Protein AF-A0A0L7L366-F1 (afdb_monomer_lite)

Foldseek 3Di:
DDDDDDDDDDDDDDDDDDDDDDDDDDDDDDDDDDDDDDDDDDDDDDDDDDDDDDDDDDDDDDDDDDDDDDDDDDDDDPDPPPPPPPPDPPCPPFPWKKKKKKFQCCVPPVFQFRIKIKIWTKHQLPFDKADFDQDPVGSQKTFIWGPRPVCVTDTQWIDGLVLRDIDGDADDDDDDADDDDDDDPGDWDWDAHRVVSDIHTDDDRMAIDINDDRVQDWQQRVVLSVLLVVLCVVQRYPVSVVVSVVSSVVSQQWPDFRPPTPVLCVPPVPCNRQSRHSWHDDVVSSITTFKIWMWTAGPQFKIKIKMWGFDPPCDVVDTDIDIDIDIDGD

pLDDT: mean 71.53, std 29.03, range [24.12, 98.69]

Secondary structure (DSSP, 8-state):
--------------------------------------------------------PPP----------SS---------------------------EEEEE--TT-TT-SEEEEEEEEEEEETTS-EEEEEE-SS-TT-EEEEE--GGGTT--SEEEETTTTEEEE----SS-PPP------SS--EEEEETTTTEEEEE--SEEEE-SS-TTS--HHHHHHHHHHHHHHHHH-SGGGHHHHHHHHHHHHT--------HHHHHH-TTTHHHHSSSS-EEGGGTEEEEEEEEEEEETTSEEEEEEEEEPSS--TTS--EEEEEEEEE-

Sequence (330 aa):
MNLITRRRAPFDEVVVKEETTAEEQVVVEEETTAEEQVVVEEETTAEEQVVVEEETTAEEQVVVEEETTAEEQVVVKVERTSKKQEMIENEESAVVDDFEITYNGSQDEGSDYSLIVASNRDEYYKRPSKNMWYWEEDHNVIGGRDLQAECDGGTWLAMSPSRRKLGVLLNLPRTLKPNAKSKHPEPSIYTYSNTSNELTPHKEIYLGFGNSLPDIPLKKVEAGKEQMHEICRRLNNIEDKAALVENLIQLLKDDERHLPDPELAKRRPAVQNQLSSIFVSIPEGGYGTRTHTIILITKTGQVDVIEISLQPPMDVKNPHWKKTEFQFDL

Radius of gyration: 32.99 Å; chains: 1; bounding box: 120×78×64 Å

Organism: Operophtera brumata (NCBI:txid104452)

InterPro domains:
  IPR008551 Transport and Golgi organisation protein 2 [PF05742] (109-181)
  IPR008551 Transport and Golgi organisation protein 2 [PF05742] (187-311)
  IPR008551 Transport and Golgi organisation protein 2 [PTHR17985] (188-329)

Structure (mmCIF, N/CA/C/O backbone):
data_AF-A0A0L7L366-F1
#
_entry.id   AF-A0A0L7L366-F1
#
loop_
_atom_site.group_PDB
_atom_site.id
_atom_site.type_symbol
_atom_site.label_atom_id
_atom_site.label_alt_id
_atom_site.label_comp_id
_atom_site.label_asym_id
_atom_site.label_entity_id
_atom_site.label_seq_id
_atom_site.pdbx_PDB_ins_code
_atom_site.Cartn_x
_atom_site.Cartn_y
_atom_site.Cartn_z
_atom_site.occupancy
_atom_site.B_iso_or_equiv
_atom_site.auth_seq_id
_atom_site.auth_comp_id
_atom_site.auth_asym_id
_atom_site.auth_atom_id
_atom_site.pdbx_PDB_model_num
ATOM 1 N N . MET A 1 1 ? -64.715 -28.497 -16.283 1.00 35.50 1 MET A N 1
ATOM 2 C CA . MET A 1 1 ? -64.789 -29.242 -17.559 1.00 35.50 1 MET A CA 1
ATOM 3 C C . MET A 1 1 ? -63.442 -29.088 -18.259 1.00 35.50 1 MET A C 1
ATOM 5 O O . MET A 1 1 ? -63.047 -27.948 -18.443 1.00 35.50 1 MET A O 1
ATOM 9 N N . ASN A 1 2 ? -62.771 -30.217 -18.554 1.00 35.38 2 ASN A N 1
ATOM 10 C CA . ASN A 1 2 ? -61.485 -30.423 -19.274 1.00 35.38 2 ASN A CA 1
ATOM 11 C C . ASN A 1 2 ? -60.238 -29.784 -18.605 1.00 35.38 2 ASN A C 1
ATOM 13 O O . ASN A 1 2 ? -60.100 -28.573 -18.646 1.00 35.38 2 ASN A O 1
ATOM 17 N N . LEU A 1 3 ? -59.322 -30.441 -17.869 1.00 30.16 3 LEU A N 1
ATOM 18 C CA . LEU A 1 3 ? -58.695 -31.783 -17.874 1.00 30.16 3 LEU A CA 1
ATOM 19 C C . LEU A 1 3 ? -57.780 -32.065 -19.090 1.00 30.16 3 LEU A C 1
ATOM 21 O O . LEU A 1 3 ? -58.242 -31.913 -20.214 1.00 30.16 3 LEU A O 1
ATOM 25 N N . ILE A 1 4 ? -56.567 -32.592 -18.790 1.00 33.06 4 ILE A N 1
ATOM 26 C CA . ILE A 1 4 ? -55.606 -33.372 -19.631 1.00 33.06 4 ILE A CA 1
ATOM 27 C C . ILE A 1 4 ? -54.416 -32.565 -20.208 1.00 33.06 4 ILE A C 1
ATOM 29 O O . ILE A 1 4 ? -54.630 -31.534 -20.822 1.00 33.06 4 ILE A O 1
ATOM 33 N N . THR A 1 5 ? -53.128 -32.951 -20.144 1.00 32.91 5 THR A N 1
ATOM 34 C CA . THR A 1 5 ? -52.294 -33.895 -19.349 1.00 32.91 5 THR A CA 1
ATOM 35 C C . THR A 1 5 ? -50.824 -33.649 -19.744 1.00 32.91 5 THR A C 1
ATOM 37 O O . THR A 1 5 ? -50.538 -33.415 -20.915 1.00 32.91 5 THR A O 1
ATOM 40 N N . ARG A 1 6 ? -49.884 -33.839 -18.806 1.00 36.78 6 ARG A N 1
ATOM 41 C CA . ARG A 1 6 ? -48.468 -34.157 -19.087 1.00 36.78 6 ARG A CA 1
ATOM 42 C C . ARG A 1 6 ? -48.341 -35.541 -19.744 1.00 36.78 6 ARG A C 1
ATOM 44 O O . ARG A 1 6 ? -48.960 -36.476 -19.240 1.00 36.78 6 ARG A O 1
ATOM 51 N N . ARG A 1 7 ? -47.445 -35.715 -20.728 1.00 33.25 7 ARG A N 1
ATOM 52 C CA . ARG A 1 7 ? -46.801 -37.013 -21.026 1.00 33.25 7 ARG A CA 1
ATOM 53 C C . ARG A 1 7 ? -45.341 -36.853 -21.478 1.00 33.25 7 ARG A C 1
ATOM 55 O O . ARG A 1 7 ? -45.038 -36.069 -22.367 1.00 33.25 7 ARG A O 1
ATOM 62 N N . ARG A 1 8 ? -44.488 -37.628 -20.801 1.00 33.62 8 ARG A N 1
ATOM 63 C CA . ARG A 1 8 ? -43.098 -38.018 -21.100 1.00 33.62 8 ARG A CA 1
ATOM 64 C C . ARG A 1 8 ? -43.059 -39.017 -22.269 1.00 33.62 8 ARG A C 1
ATOM 66 O O . ARG A 1 8 ? -44.027 -39.753 -22.451 1.00 33.62 8 ARG A O 1
ATOM 73 N N . ALA A 1 9 ? -41.912 -39.115 -22.939 1.00 34.19 9 ALA A N 1
ATOM 74 C CA . ALA A 1 9 ? -41.479 -40.232 -23.794 1.00 34.19 9 ALA A CA 1
ATOM 75 C C . ALA A 1 9 ? -39.922 -40.348 -23.700 1.00 34.19 9 ALA A C 1
ATOM 77 O O . ALA A 1 9 ? -39.327 -39.431 -23.129 1.00 34.19 9 ALA A O 1
ATOM 78 N N . PRO A 1 10 ? -39.267 -41.458 -24.102 1.00 36.94 10 PRO A N 1
ATOM 79 C CA . PRO A 1 10 ? -38.557 -42.341 -23.169 1.00 36.94 10 PRO A CA 1
ATOM 80 C C . PRO A 1 10 ? -37.034 -42.475 -23.401 1.00 36.94 10 PRO A C 1
ATOM 82 O O . PRO A 1 10 ? -36.483 -41.961 -24.368 1.00 36.94 10 PRO A O 1
ATOM 85 N N . PHE A 1 11 ? -36.394 -43.172 -22.454 1.00 27.94 11 PHE A N 1
ATOM 86 C CA . PHE A 1 11 ? -35.075 -43.809 -22.548 1.00 27.94 11 PHE A CA 1
ATOM 87 C C . PHE A 1 11 ? -35.093 -44.962 -23.564 1.00 27.94 11 PHE A C 1
ATOM 89 O O . PHE A 1 11 ? -36.090 -45.676 -23.609 1.00 27.94 11 PHE A O 1
ATOM 96 N N . ASP A 1 12 ? -33.966 -45.193 -24.244 1.00 29.61 12 ASP A N 1
ATOM 97 C CA . ASP A 1 12 ? -33.585 -46.503 -24.785 1.00 29.61 12 ASP A CA 1
ATOM 98 C C . ASP A 1 12 ? -32.129 -46.818 -24.407 1.00 29.61 12 ASP A C 1
ATOM 100 O O . ASP A 1 12 ? -31.268 -45.938 -24.334 1.00 29.61 12 ASP A O 1
ATOM 104 N N . GLU A 1 13 ? -31.908 -48.096 -24.115 1.00 27.56 13 GLU A N 1
ATOM 105 C CA . GLU A 1 13 ? -30.759 -48.716 -23.462 1.00 27.56 13 GLU A CA 1
ATOM 106 C C . GLU A 1 13 ? -30.068 -49.697 -24.441 1.00 27.56 13 GLU A C 1
ATOM 108 O O . GLU A 1 13 ? -30.739 -50.433 -25.156 1.00 27.56 13 GLU A O 1
ATOM 113 N N . VAL A 1 14 ? -28.727 -49.653 -24.467 1.00 27.80 14 VAL A N 1
ATOM 114 C CA . VAL A 1 14 ? -27.704 -50.712 -24.690 1.00 27.80 14 VAL A CA 1
ATOM 115 C C . VAL A 1 14 ? -27.930 -51.825 -25.735 1.00 27.80 14 VAL A C 1
ATOM 117 O O . VAL A 1 14 ? -28.795 -52.671 -25.555 1.00 27.80 14 VAL A O 1
ATOM 120 N N . VAL A 1 15 ? -26.963 -51.992 -26.663 1.00 28.38 15 VAL A N 1
ATOM 121 C CA . VAL A 1 15 ? -26.396 -53.315 -27.042 1.00 28.38 15 VAL A CA 1
ATOM 122 C C . VAL A 1 15 ? -24.894 -53.200 -27.372 1.00 28.38 15 VAL A C 1
ATOM 124 O O . VAL A 1 15 ? -24.486 -52.411 -28.220 1.00 28.38 15 VAL A O 1
ATOM 127 N N . VAL A 1 16 ? -24.100 -54.038 -26.699 1.00 25.62 16 VAL A N 1
ATOM 128 C CA . VAL A 1 16 ? -22.669 -54.343 -26.889 1.00 25.62 16 VAL A CA 1
ATOM 129 C C . VAL A 1 16 ? -22.481 -55.369 -28.015 1.00 25.62 16 VAL A C 1
ATOM 131 O O . VAL A 1 16 ? -23.267 -56.314 -28.087 1.00 25.62 16 VAL A O 1
ATOM 134 N N . LYS A 1 17 ? -21.403 -55.263 -28.809 1.00 27.59 17 LYS A N 1
ATOM 135 C CA . LYS A 1 17 ? -20.714 -56.422 -29.417 1.00 27.59 17 LYS A CA 1
ATOM 136 C C . LYS A 1 17 ? -19.194 -56.202 -29.471 1.00 27.59 17 LYS A C 1
ATOM 138 O O . LYS A 1 17 ? -18.737 -55.190 -29.995 1.00 27.59 17 LYS A O 1
ATOM 143 N N . GLU A 1 18 ? -18.474 -57.164 -28.898 1.00 27.80 18 GLU A N 1
ATOM 144 C CA . GLU A 1 18 ? -17.026 -57.408 -28.967 1.00 27.80 18 GLU A CA 1
ATOM 145 C C . GLU A 1 18 ? -16.636 -58.199 -30.236 1.00 27.80 18 GLU A C 1
ATOM 147 O O . GLU A 1 18 ? -17.507 -58.841 -30.822 1.00 27.80 18 GLU A O 1
ATOM 152 N N . GLU A 1 19 ? -15.340 -58.145 -30.592 1.00 28.14 19 GLU A N 1
ATOM 153 C CA . GLU A 1 19 ? -14.415 -59.177 -31.160 1.00 28.14 19 GLU A CA 1
ATOM 154 C C . GLU A 1 19 ? -13.253 -58.420 -31.867 1.00 28.14 19 GLU A C 1
ATOM 156 O O . GLU A 1 19 ? -13.518 -57.594 -32.738 1.00 28.14 19 GLU A O 1
ATOM 161 N N . THR A 1 20 ? -12.002 -58.348 -31.361 1.00 25.66 20 THR A N 1
ATOM 162 C CA . THR A 1 20 ? -10.845 -59.302 -31.413 1.00 25.66 20 THR A CA 1
ATOM 163 C C . THR A 1 20 ? -10.538 -59.811 -32.841 1.00 25.66 20 THR A C 1
ATOM 165 O O . THR A 1 20 ? -11.456 -60.163 -33.563 1.00 25.66 20 THR A O 1
ATOM 168 N N . THR A 1 21 ? -9.313 -59.781 -33.399 1.00 24.97 21 THR A N 1
ATOM 169 C CA . THR A 1 21 ? -8.020 -60.375 -32.971 1.00 24.97 21 THR A CA 1
ATOM 170 C C . THR A 1 21 ? -6.810 -59.869 -33.806 1.00 24.97 21 THR A C 1
ATOM 172 O O . THR A 1 21 ? -6.995 -59.658 -34.999 1.00 24.97 21 THR A O 1
ATOM 175 N N . ALA A 1 22 ? -5.622 -59.782 -33.158 1.00 27.16 22 ALA A N 1
ATOM 176 C CA . ALA A 1 22 ? -4.241 -60.229 -33.531 1.00 27.16 22 ALA A CA 1
ATOM 177 C C . ALA A 1 22 ? -3.657 -59.954 -34.946 1.00 27.16 22 ALA A C 1
ATOM 179 O O . ALA A 1 22 ? -4.390 -59.932 -35.920 1.00 27.16 22 ALA A O 1
ATOM 180 N N . GLU A 1 23 ? -2.354 -59.841 -35.229 1.00 27.80 23 GLU A N 1
ATOM 181 C CA . GLU A 1 23 ? -1.035 -59.876 -34.560 1.00 27.80 23 GLU A CA 1
ATOM 182 C C . GLU A 1 23 ? -0.022 -59.528 -35.684 1.00 27.80 23 GLU A C 1
ATOM 184 O O . GLU A 1 23 ? -0.262 -59.936 -36.815 1.00 27.80 23 GLU A O 1
ATOM 189 N N . GLU A 1 24 ? 1.099 -58.849 -35.406 1.00 28.77 24 GLU A N 1
ATOM 190 C CA . GLU A 1 24 ? 2.429 -59.328 -35.846 1.00 28.77 24 GLU A CA 1
ATOM 191 C C . GLU A 1 24 ? 3.564 -58.530 -35.181 1.00 28.77 24 GLU A C 1
ATOM 193 O O . GLU A 1 24 ? 3.615 -57.300 -35.222 1.00 28.77 24 GLU A O 1
ATOM 198 N N . GLN A 1 25 ? 4.463 -59.276 -34.540 1.00 25.36 25 GLN A N 1
ATOM 199 C CA . GLN A 1 25 ? 5.760 -58.858 -34.016 1.00 25.36 25 GLN A CA 1
ATOM 200 C C . GLN A 1 25 ? 6.825 -59.035 -35.105 1.00 25.36 25 GLN A C 1
ATOM 202 O O . GLN A 1 25 ? 6.757 -59.999 -35.862 1.00 25.36 25 GLN A O 1
ATOM 207 N N . VAL A 1 26 ? 7.881 -58.216 -35.095 1.00 26.27 26 VAL A N 1
ATOM 208 C CA . VAL A 1 26 ? 9.183 -58.625 -35.644 1.00 26.27 26 VAL A CA 1
ATOM 209 C C . VAL A 1 26 ? 10.273 -58.293 -34.631 1.00 26.27 26 VAL A C 1
ATOM 211 O O . VAL A 1 26 ? 10.516 -57.135 -34.300 1.00 26.27 26 VAL A O 1
ATOM 214 N N . VAL A 1 27 ? 10.889 -59.365 -34.141 1.00 25.53 27 VAL A N 1
ATOM 215 C CA . VAL A 1 27 ? 12.152 -59.429 -33.406 1.00 25.53 27 VAL A CA 1
ATOM 216 C C . VAL A 1 27 ? 13.238 -59.742 -34.431 1.00 25.53 27 VAL A C 1
ATOM 218 O O . VAL A 1 27 ? 13.046 -60.654 -35.234 1.00 25.53 27 VAL A O 1
ATOM 221 N N . VAL A 1 28 ? 14.376 -59.049 -34.377 1.00 26.91 28 VAL A N 1
ATOM 222 C CA . VAL A 1 28 ? 15.650 -59.587 -34.874 1.00 26.91 28 VAL A CA 1
ATOM 223 C C . VAL A 1 28 ? 16.746 -59.183 -33.889 1.00 26.91 28 VAL A C 1
ATOM 225 O O . VAL A 1 28 ? 17.107 -58.013 -33.791 1.00 26.91 28 VAL A O 1
ATOM 228 N N . GLU A 1 29 ? 17.235 -60.172 -33.148 1.00 29.94 29 GLU A N 1
ATOM 229 C CA . GLU A 1 29 ? 18.597 -60.227 -32.618 1.00 29.94 29 GLU A CA 1
ATOM 230 C C . GLU A 1 29 ? 19.468 -60.902 -33.686 1.00 29.94 29 GLU A C 1
ATOM 232 O O . GLU A 1 29 ? 18.997 -61.874 -34.266 1.00 29.94 29 GLU A O 1
ATOM 237 N N . GLU A 1 30 ? 20.705 -60.447 -33.913 1.00 30.09 30 GLU A N 1
ATOM 238 C CA . GLU A 1 30 ? 21.854 -61.331 -34.186 1.00 30.09 30 GLU A CA 1
ATOM 239 C C . GLU A 1 30 ? 23.173 -60.645 -33.778 1.00 30.09 30 GLU A C 1
ATOM 241 O O . GLU A 1 30 ? 23.371 -59.443 -33.962 1.00 30.09 30 GLU A O 1
ATOM 246 N N . GLU A 1 31 ? 24.042 -61.455 -33.171 1.00 28.12 31 GLU A N 1
ATOM 247 C CA . GLU A 1 31 ? 25.366 -61.158 -32.623 1.00 28.12 31 GLU A CA 1
ATOM 248 C C . GLU A 1 31 ? 26.517 -61.325 -33.648 1.00 28.12 31 GLU A C 1
ATOM 250 O O . GLU A 1 31 ? 26.364 -61.965 -34.687 1.00 28.12 31 GLU A O 1
ATOM 255 N N . THR A 1 32 ? 27.727 -60.929 -33.208 1.00 24.78 32 THR A N 1
ATOM 256 C CA . THR A 1 32 ? 29.083 -61.358 -33.650 1.00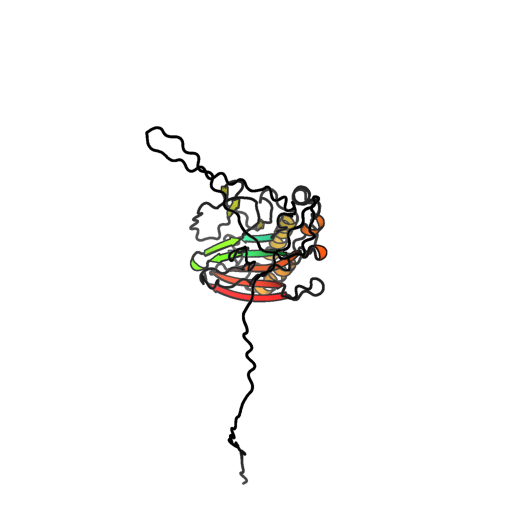 24.78 32 THR A CA 1
ATOM 257 C C . THR A 1 32 ? 29.613 -60.694 -34.940 1.00 24.78 32 THR A C 1
ATOM 259 O O . THR A 1 32 ? 28.839 -60.334 -35.810 1.00 24.78 32 THR A O 1
ATOM 262 N N . THR A 1 33 ? 30.899 -60.381 -35.156 1.00 25.73 33 THR A N 1
ATOM 263 C CA . THR A 1 33 ? 32.204 -60.920 -34.716 1.00 25.73 33 THR A CA 1
ATOM 264 C C . THR A 1 33 ? 33.299 -59.835 -34.763 1.00 25.73 33 THR A C 1
ATOM 266 O O . THR A 1 33 ? 33.187 -58.852 -35.492 1.00 25.73 33 THR A O 1
ATOM 269 N N . ALA A 1 34 ? 34.380 -60.065 -34.015 1.00 27.31 34 ALA A N 1
ATOM 270 C CA . ALA A 1 34 ? 35.606 -59.272 -33.969 1.00 27.31 34 ALA A CA 1
ATOM 271 C C . ALA A 1 34 ? 36.585 -59.521 -35.146 1.00 27.31 34 ALA A C 1
ATOM 273 O O . ALA A 1 34 ? 36.441 -60.489 -35.887 1.00 27.31 34 ALA A O 1
ATOM 274 N N . GLU A 1 35 ? 37.628 -58.676 -35.157 1.00 29.58 35 GLU A N 1
ATOM 275 C CA . GLU A 1 35 ? 38.952 -58.773 -35.807 1.00 29.58 35 GLU A CA 1
ATOM 276 C C . GLU A 1 35 ? 39.089 -58.340 -37.278 1.00 29.58 35 GLU A C 1
ATOM 278 O O . GLU A 1 35 ? 38.690 -59.051 -38.188 1.00 29.58 35 GLU A O 1
ATOM 283 N N . GLU A 1 36 ? 39.815 -57.234 -37.510 1.00 29.39 36 GLU A N 1
ATOM 284 C CA . GLU A 1 36 ? 41.118 -57.322 -38.191 1.00 29.39 36 GLU A CA 1
ATOM 285 C C . GLU A 1 36 ? 42.000 -56.095 -37.880 1.00 29.39 36 GLU A C 1
ATOM 287 O O . GLU A 1 36 ? 41.593 -54.942 -38.021 1.00 29.39 36 GLU A O 1
ATOM 292 N N . GLN A 1 37 ? 43.224 -56.366 -37.422 1.00 24.42 37 GLN A N 1
ATOM 293 C CA . GLN A 1 37 ? 44.318 -55.405 -37.305 1.00 24.42 37 GLN A CA 1
ATOM 294 C C . GLN A 1 37 ? 44.969 -55.210 -38.679 1.00 24.42 37 GLN A C 1
ATOM 296 O O . GLN A 1 37 ? 45.340 -56.190 -39.319 1.00 24.42 37 GLN A O 1
ATOM 301 N N . VAL A 1 38 ? 45.247 -53.965 -39.072 1.00 24.81 38 VAL A N 1
ATOM 302 C CA . VAL A 1 38 ? 46.322 -53.666 -40.029 1.00 24.81 38 VAL A CA 1
ATOM 303 C C . VAL A 1 38 ? 47.173 -52.539 -39.456 1.00 24.81 38 VAL A C 1
ATOM 305 O O . VAL A 1 38 ? 46.707 -51.424 -39.245 1.00 24.81 38 VAL A O 1
ATOM 308 N N . VAL A 1 39 ? 48.433 -52.875 -39.185 1.00 24.12 39 VAL A N 1
ATOM 309 C CA . VAL A 1 39 ? 49.518 -51.962 -38.821 1.00 24.12 39 VAL A CA 1
ATOM 310 C C . VAL A 1 39 ? 50.183 -51.487 -40.108 1.00 24.12 39 VAL A C 1
ATOM 312 O O . VAL A 1 39 ? 50.727 -52.323 -40.825 1.00 24.12 39 VAL A O 1
ATOM 315 N N . VAL A 1 40 ? 50.207 -50.176 -40.362 1.00 26.73 40 VAL A N 1
ATOM 316 C CA . VAL A 1 40 ? 51.304 -49.499 -41.075 1.00 26.73 40 VAL A CA 1
ATOM 317 C C . VAL A 1 40 ? 51.455 -48.094 -40.483 1.00 26.73 40 VAL A C 1
ATOM 319 O O . VAL A 1 40 ? 50.482 -47.352 -40.372 1.00 26.73 40 VAL A O 1
ATOM 322 N N . GLU A 1 41 ? 52.677 -47.782 -40.062 1.00 26.08 41 GLU A N 1
ATOM 323 C CA . GLU A 1 41 ? 53.133 -46.504 -39.512 1.00 26.08 41 GLU A CA 1
ATOM 324 C C . GLU A 1 41 ? 53.131 -45.400 -40.585 1.00 26.08 41 GLU A C 1
ATOM 326 O O . GLU A 1 41 ? 53.538 -45.663 -41.713 1.00 26.08 41 GLU A O 1
ATOM 331 N N . GLU A 1 42 ? 52.724 -44.175 -40.237 1.00 27.80 42 GLU A N 1
ATOM 332 C CA . GLU A 1 42 ? 53.539 -42.959 -40.418 1.00 27.80 42 GLU A CA 1
ATOM 333 C C . GLU A 1 42 ? 52.870 -41.723 -39.780 1.00 27.80 42 GLU A C 1
ATOM 335 O O . GLU A 1 42 ? 51.661 -41.667 -39.564 1.00 27.80 42 GLU A O 1
ATOM 340 N N . GLU A 1 43 ? 53.712 -40.776 -39.374 1.00 26.94 43 GLU A N 1
ATOM 341 C CA . GLU A 1 43 ? 53.463 -39.734 -38.381 1.00 26.94 43 GLU A CA 1
ATOM 342 C C . GLU A 1 43 ? 52.575 -38.542 -38.811 1.00 26.94 43 GLU A C 1
ATOM 344 O O . GLU A 1 43 ? 52.547 -38.110 -39.960 1.00 26.94 43 GLU A O 1
ATOM 349 N N . THR A 1 44 ? 52.061 -37.881 -37.765 1.00 24.48 44 THR A N 1
ATOM 350 C CA . THR A 1 44 ? 51.846 -36.430 -37.571 1.00 24.48 44 THR A CA 1
ATOM 351 C C . THR A 1 44 ? 50.465 -35.788 -37.777 1.00 24.48 44 THR A C 1
ATOM 353 O O . THR A 1 44 ? 49.801 -35.889 -38.801 1.00 24.48 44 THR A O 1
ATOM 356 N N . THR A 1 45 ? 50.176 -34.953 -36.768 1.00 25.64 45 THR A N 1
ATOM 357 C CA . THR A 1 45 ? 49.272 -33.793 -36.677 1.00 25.64 45 THR A CA 1
ATOM 358 C C . THR A 1 45 ? 47.773 -34.027 -36.475 1.00 25.64 45 THR A C 1
ATOM 360 O O . THR A 1 45 ? 47.038 -34.458 -37.354 1.00 25.64 45 THR A O 1
ATOM 363 N N . ALA A 1 46 ? 47.358 -33.661 -35.259 1.00 26.94 46 ALA A N 1
ATOM 364 C CA . ALA A 1 46 ? 45.996 -33.506 -34.779 1.00 26.94 46 ALA A CA 1
ATOM 365 C C . ALA A 1 46 ? 45.232 -32.406 -35.536 1.00 26.94 46 ALA A C 1
ATOM 367 O O . ALA A 1 46 ? 45.808 -31.375 -35.872 1.00 26.94 46 ALA A O 1
ATOM 368 N N . GLU A 1 47 ? 43.936 -32.610 -35.758 1.00 29.39 47 GLU A N 1
ATOM 369 C CA . GLU A 1 47 ? 42.858 -31.980 -34.978 1.00 29.39 47 GLU A CA 1
ATOM 370 C C . GLU A 1 47 ? 41.508 -32.475 -35.520 1.00 29.39 47 GLU A C 1
ATOM 372 O O . GLU A 1 47 ? 41.185 -32.339 -36.700 1.00 29.39 47 GLU A O 1
ATOM 377 N N . GLU A 1 48 ? 40.745 -33.112 -34.635 1.00 27.80 48 GLU A N 1
ATOM 378 C CA . GLU A 1 48 ? 39.421 -33.669 -34.884 1.00 27.80 48 GLU A CA 1
ATOM 379 C C . GLU A 1 48 ? 38.360 -32.582 -34.654 1.00 27.80 48 GLU A C 1
ATOM 381 O O . GLU A 1 48 ? 38.372 -31.875 -33.645 1.00 27.80 48 GLU A O 1
ATOM 386 N N . GLN A 1 49 ? 37.441 -32.436 -35.609 1.00 24.92 49 GLN A N 1
ATOM 387 C CA . GLN A 1 49 ? 36.201 -31.683 -35.438 1.00 24.92 49 GLN A CA 1
ATOM 388 C C . GLN A 1 49 ? 35.220 -32.529 -34.621 1.00 24.92 49 GLN A C 1
ATOM 390 O O . GLN A 1 49 ? 34.888 -33.635 -35.039 1.00 24.92 49 GLN A O 1
ATOM 395 N N . VAL A 1 50 ? 34.696 -31.990 -33.516 1.00 24.45 50 VAL A N 1
ATOM 396 C CA . VAL A 1 50 ? 33.601 -32.613 -32.757 1.00 24.45 50 VAL A CA 1
ATOM 397 C C . VAL A 1 50 ? 32.357 -31.729 -32.799 1.00 24.45 50 VAL A C 1
ATOM 399 O O . VAL A 1 50 ? 32.395 -30.528 -32.525 1.00 24.45 50 VAL A O 1
ATOM 402 N N . VAL A 1 51 ? 31.257 -32.376 -33.180 1.00 24.31 51 VAL A N 1
ATOM 403 C CA . VAL A 1 51 ? 29.872 -31.911 -33.108 1.00 24.31 51 VAL A CA 1
ATOM 404 C C . VAL A 1 51 ? 29.339 -32.153 -31.687 1.00 24.31 51 VAL A C 1
ATOM 406 O O . VAL A 1 51 ? 29.664 -33.147 -31.052 1.00 24.31 51 VAL A O 1
ATOM 409 N N . VAL A 1 52 ? 28.539 -31.193 -31.227 1.00 26.02 52 VAL A N 1
ATOM 410 C CA . VAL A 1 52 ? 27.895 -31.011 -29.914 1.00 26.02 52 VAL A CA 1
ATOM 411 C C . VAL A 1 52 ? 27.166 -32.244 -29.370 1.00 26.02 52 VAL A C 1
ATOM 413 O O . VAL A 1 52 ? 26.299 -32.742 -30.075 1.00 26.02 52 VAL A O 1
ATOM 416 N N . GLU A 1 53 ? 27.373 -32.571 -28.086 1.00 25.45 53 GLU A N 1
ATOM 417 C CA . GLU A 1 53 ? 26.318 -32.978 -27.133 1.00 25.45 53 GLU A CA 1
ATOM 418 C C . GLU A 1 53 ? 26.664 -32.432 -25.728 1.00 25.45 53 GLU A C 1
ATOM 420 O O . GLU A 1 53 ? 27.800 -32.538 -25.266 1.00 25.45 53 GLU A O 1
ATOM 425 N N . GLU A 1 54 ? 25.708 -31.751 -25.084 1.00 30.42 54 GLU A N 1
ATOM 426 C CA . GLU A 1 54 ? 25.842 -31.214 -23.725 1.00 30.42 54 GLU A CA 1
ATOM 427 C C . GLU A 1 54 ? 25.687 -32.338 -22.690 1.00 30.42 54 GLU A C 1
ATOM 429 O O . GLU A 1 54 ? 24.587 -32.843 -22.486 1.00 30.42 54 GLU A O 1
ATOM 434 N N . GLU A 1 55 ? 26.757 -32.656 -21.962 1.00 27.20 55 GLU A N 1
ATOM 435 C CA . GLU A 1 55 ? 26.669 -33.324 -20.663 1.00 27.20 55 GLU A CA 1
ATOM 436 C C . GLU A 1 55 ? 27.555 -32.593 -19.647 1.00 27.20 55 GLU A C 1
ATOM 438 O O . GLU A 1 55 ? 28.764 -32.441 -19.815 1.00 27.20 55 GLU A O 1
ATOM 443 N N . THR A 1 56 ? 26.939 -32.100 -18.572 1.00 26.59 56 THR A N 1
ATOM 444 C CA . THR A 1 56 ? 27.640 -31.487 -17.442 1.00 26.59 56 THR A CA 1
ATOM 445 C C . THR A 1 56 ? 28.194 -32.578 -16.527 1.00 26.59 56 THR A C 1
ATOM 447 O O . THR A 1 56 ? 27.451 -33.160 -15.737 1.00 26.59 56 THR A O 1
ATOM 450 N N . THR A 1 57 ? 29.498 -32.831 -16.585 1.00 26.30 57 THR A N 1
ATOM 451 C CA . THR A 1 57 ? 30.223 -33.664 -15.616 1.00 26.30 57 THR A CA 1
ATOM 452 C C . THR A 1 57 ? 31.017 -32.781 -14.648 1.00 26.30 57 THR A C 1
ATOM 454 O O . THR A 1 57 ? 31.776 -31.897 -15.044 1.00 26.30 57 THR A O 1
ATOM 457 N N . ALA A 1 58 ? 30.810 -32.983 -13.344 1.00 29.05 58 ALA A N 1
ATOM 458 C CA . ALA A 1 58 ? 31.630 -32.394 -12.290 1.00 29.05 58 ALA A CA 1
ATOM 459 C C . ALA A 1 58 ? 32.828 -33.318 -12.025 1.00 29.05 58 ALA A C 1
ATOM 461 O O . ALA A 1 58 ? 32.634 -34.463 -11.624 1.00 29.05 58 ALA A O 1
ATOM 462 N N . GLU A 1 59 ? 34.053 -32.838 -12.243 1.00 31.52 59 GLU A N 1
ATOM 463 C CA . GLU A 1 59 ? 35.268 -33.565 -11.859 1.00 31.52 59 GLU A CA 1
ATOM 464 C C . GLU A 1 59 ? 35.689 -33.196 -10.430 1.00 31.52 59 GLU A C 1
ATOM 466 O O . GLU A 1 59 ? 35.900 -32.026 -10.100 1.00 31.52 59 GLU A O 1
ATOM 471 N N . GLU A 1 60 ? 35.819 -34.212 -9.579 1.00 32.19 60 GLU A N 1
ATOM 472 C CA . GLU A 1 60 ? 36.327 -34.133 -8.211 1.00 32.19 60 GLU A CA 1
ATOM 473 C C . GLU A 1 60 ? 37.823 -34.505 -8.235 1.00 32.19 60 GLU A C 1
ATOM 475 O O . GLU A 1 60 ? 38.178 -35.627 -8.591 1.00 32.19 60 GLU A O 1
ATOM 480 N N . GLN A 1 61 ? 38.724 -33.576 -7.895 1.00 28.02 61 GLN A N 1
ATOM 481 C CA . GLN A 1 61 ? 40.148 -33.885 -7.697 1.00 28.02 61 GLN A CA 1
ATOM 482 C C . GLN A 1 61 ? 40.494 -33.832 -6.207 1.00 28.02 61 GLN A C 1
ATOM 484 O O . GLN A 1 61 ? 40.390 -32.786 -5.567 1.00 28.02 61 GLN A O 1
ATOM 489 N N . VAL A 1 62 ? 40.930 -34.972 -5.666 1.00 26.72 62 VAL A N 1
ATOM 490 C CA . VAL A 1 62 ? 41.457 -35.128 -4.305 1.00 26.72 62 VAL A CA 1
ATOM 491 C C . VAL A 1 62 ? 42.981 -35.184 -4.392 1.00 26.72 62 VAL A C 1
ATOM 493 O O . VAL A 1 62 ? 43.528 -36.063 -5.053 1.00 26.72 62 VAL A O 1
ATOM 496 N N . VAL A 1 63 ? 43.673 -34.269 -3.711 1.00 29.80 63 VAL A N 1
ATOM 497 C CA . VAL A 1 63 ? 45.130 -34.337 -3.516 1.00 29.80 63 VAL A CA 1
ATOM 498 C C . VAL A 1 63 ? 45.389 -34.688 -2.053 1.00 29.80 63 VAL A C 1
ATOM 500 O O . VAL A 1 63 ? 44.964 -33.959 -1.159 1.00 29.80 63 VAL A O 1
ATOM 503 N N . VAL A 1 64 ? 46.053 -35.821 -1.812 1.00 26.86 64 VAL A N 1
ATOM 504 C CA . VAL A 1 64 ? 46.515 -36.253 -0.485 1.00 26.86 64 VAL A CA 1
ATOM 505 C C . VAL A 1 64 ? 48.031 -36.099 -0.458 1.00 26.86 64 VAL A C 1
ATOM 507 O O . VAL A 1 64 ? 48.722 -36.777 -1.214 1.00 26.86 64 VAL A O 1
ATOM 510 N N . GLU A 1 65 ? 48.544 -35.229 0.407 1.00 30.36 65 GLU A N 1
ATOM 511 C CA . GLU A 1 65 ? 49.964 -35.220 0.764 1.00 30.36 65 GLU A CA 1
ATOM 512 C C . GLU A 1 65 ? 50.123 -35.869 2.143 1.00 30.36 65 GLU A C 1
ATOM 514 O O . GLU A 1 65 ? 49.513 -35.436 3.123 1.00 30.36 65 GLU A O 1
ATOM 519 N N . GLU A 1 66 ? 50.909 -36.945 2.210 1.00 28.53 66 GLU A N 1
ATOM 520 C CA . GLU A 1 66 ? 51.314 -37.563 3.469 1.00 28.53 66 GLU A CA 1
ATOM 521 C C . GLU A 1 66 ? 52.581 -36.880 3.993 1.00 28.53 66 GLU A C 1
ATOM 523 O O . GLU A 1 66 ? 53.647 -36.995 3.390 1.00 28.53 66 GLU A O 1
ATOM 528 N N . GLU A 1 67 ? 52.496 -36.247 5.163 1.00 30.34 67 GLU A N 1
ATOM 529 C CA . GLU A 1 67 ? 53.666 -36.033 6.014 1.00 30.34 67 GLU A CA 1
ATOM 530 C C . GLU A 1 67 ? 53.474 -36.740 7.357 1.00 30.34 67 GLU A C 1
ATOM 532 O O . GLU A 1 67 ? 52.520 -36.516 8.103 1.00 30.34 67 GLU A O 1
ATOM 537 N N . THR A 1 68 ? 54.417 -37.626 7.666 1.00 32.78 68 THR A N 1
ATOM 538 C CA . THR A 1 68 ? 54.506 -38.347 8.931 1.00 32.78 68 THR A CA 1
ATOM 539 C C . THR A 1 68 ? 55.308 -37.533 9.945 1.00 32.78 68 THR A C 1
ATOM 541 O O . THR A 1 68 ? 56.516 -37.419 9.787 1.00 32.78 68 THR A O 1
ATOM 544 N N . THR A 1 69 ? 54.686 -37.053 11.023 1.00 30.22 69 THR A N 1
ATOM 545 C CA . THR A 1 69 ? 55.223 -37.135 12.398 1.00 30.22 69 THR A CA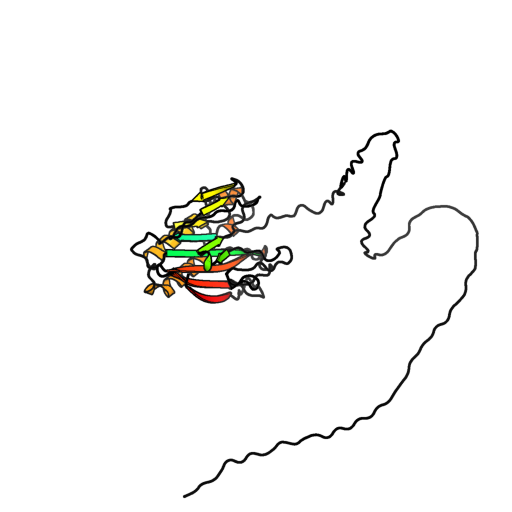 1
ATOM 546 C C . THR A 1 69 ? 54.127 -36.798 13.413 1.00 30.22 69 THR A C 1
ATOM 548 O O . THR A 1 69 ? 53.162 -36.118 13.097 1.00 30.22 69 THR A O 1
ATOM 551 N N . ALA A 1 70 ? 54.260 -37.386 14.601 1.00 38.19 70 ALA A N 1
ATOM 552 C CA . ALA A 1 70 ? 53.238 -37.579 15.621 1.00 38.19 70 ALA A CA 1
ATOM 553 C C . ALA A 1 70 ? 52.517 -36.318 16.146 1.00 38.19 70 ALA A C 1
ATOM 555 O O . ALA A 1 70 ? 53.084 -35.233 16.187 1.00 38.19 70 ALA A O 1
ATOM 556 N N . GLU A 1 71 ? 51.325 -36.592 16.692 1.00 34.69 71 GLU A N 1
ATOM 557 C CA . GLU A 1 71 ? 50.377 -35.742 17.435 1.00 34.69 71 GLU A CA 1
ATOM 558 C C . GLU A 1 71 ? 49.189 -35.187 16.623 1.00 34.69 71 GLU A C 1
ATOM 560 O O . GLU A 1 71 ? 49.312 -34.621 15.543 1.00 34.69 71 GLU A O 1
ATOM 565 N N . GLU A 1 72 ? 47.994 -35.463 17.153 1.00 37.09 72 GLU A N 1
ATOM 566 C CA . GLU A 1 72 ? 46.672 -35.270 16.557 1.00 37.09 72 GLU A CA 1
ATOM 567 C C . GLU A 1 72 ? 46.383 -33.819 16.144 1.00 37.09 72 GLU A C 1
ATOM 569 O O . GLU A 1 72 ? 46.366 -32.932 16.996 1.00 37.09 72 GLU A O 1
ATOM 574 N N . GLN A 1 73 ? 46.035 -33.612 14.866 1.00 26.83 73 GLN A N 1
ATOM 575 C CA . GLN A 1 73 ? 44.888 -32.821 14.372 1.00 26.83 73 GLN A CA 1
ATOM 576 C C . GLN A 1 73 ? 44.942 -32.731 12.834 1.00 26.83 73 GLN A C 1
ATOM 578 O O . GLN A 1 73 ? 45.750 -31.997 12.275 1.00 26.83 73 GLN A O 1
ATOM 583 N N . VAL A 1 74 ? 44.057 -33.445 12.124 1.00 26.78 74 VAL A N 1
ATOM 584 C CA . VAL A 1 74 ? 43.864 -33.238 10.676 1.00 26.78 74 VAL A CA 1
ATOM 585 C C . VAL A 1 74 ? 42.922 -32.050 10.484 1.00 26.78 74 VAL A C 1
ATOM 587 O O . VAL A 1 74 ? 41.726 -32.144 10.762 1.00 26.78 74 VAL A O 1
ATOM 590 N N . VAL A 1 75 ? 43.451 -30.921 10.013 1.00 26.27 75 VAL A N 1
ATOM 591 C CA . VAL A 1 75 ? 42.647 -29.781 9.556 1.00 26.27 75 VAL A CA 1
ATOM 592 C C . VAL A 1 75 ? 42.357 -29.974 8.070 1.00 26.27 75 VAL A C 1
ATOM 594 O O . VAL A 1 75 ? 43.229 -29.772 7.230 1.00 26.27 75 VAL A O 1
ATOM 597 N N . VAL A 1 76 ? 41.122 -30.350 7.729 1.00 26.77 76 VAL A N 1
ATOM 598 C CA . VAL A 1 76 ? 40.662 -30.360 6.333 1.00 26.77 76 VAL A CA 1
ATOM 599 C C . VAL A 1 76 ? 40.365 -28.921 5.921 1.00 26.77 76 VAL A C 1
ATOM 601 O O . VAL A 1 76 ? 39.356 -28.339 6.322 1.00 26.77 76 VAL A O 1
ATOM 604 N N . LYS A 1 77 ? 41.255 -28.323 5.128 1.00 24.55 77 LYS A N 1
ATOM 605 C CA . LYS A 1 77 ? 41.038 -27.002 4.537 1.00 24.55 77 LYS A CA 1
ATOM 606 C C . LYS A 1 77 ? 40.386 -27.185 3.164 1.00 24.55 77 LYS A C 1
ATOM 608 O O . LYS A 1 77 ? 41.063 -27.451 2.179 1.00 24.55 77 LYS A O 1
ATOM 613 N N . VAL A 1 78 ? 39.060 -27.067 3.100 1.00 27.25 78 VAL A N 1
ATOM 614 C CA . VAL A 1 78 ? 38.335 -27.019 1.820 1.00 27.25 78 VAL A CA 1
ATOM 615 C C . VAL A 1 78 ? 38.459 -25.604 1.262 1.00 27.25 78 VAL A C 1
ATOM 617 O O . VAL A 1 78 ? 37.647 -24.729 1.563 1.00 27.25 78 VAL A O 1
ATOM 620 N N . GLU A 1 79 ? 39.496 -25.351 0.468 1.00 26.20 79 GLU A N 1
ATOM 621 C CA . GLU A 1 79 ? 39.534 -24.157 -0.374 1.00 26.20 79 GLU A CA 1
ATOM 622 C C . GLU A 1 79 ? 38.694 -24.423 -1.625 1.00 26.20 79 GLU A C 1
ATOM 624 O O . GLU A 1 79 ? 39.107 -25.116 -2.549 1.00 26.20 79 GLU A O 1
ATOM 629 N N . ARG A 1 80 ? 37.472 -23.874 -1.650 1.00 26.69 80 ARG A N 1
ATOM 630 C CA . ARG A 1 80 ? 36.703 -23.751 -2.892 1.00 26.69 80 ARG A CA 1
ATOM 631 C C . ARG A 1 80 ? 37.375 -22.689 -3.754 1.00 26.69 80 ARG A C 1
ATOM 633 O O . ARG A 1 80 ? 37.110 -21.499 -3.596 1.00 26.69 80 ARG A O 1
ATOM 640 N N . THR A 1 81 ? 38.229 -23.108 -4.675 1.00 25.03 81 THR A N 1
ATOM 641 C CA . THR A 1 81 ? 38.610 -22.279 -5.817 1.00 25.03 81 THR A CA 1
ATOM 642 C C . THR A 1 81 ? 37.448 -22.284 -6.802 1.00 25.03 81 THR A C 1
ATOM 644 O O . THR A 1 81 ? 37.369 -23.090 -7.724 1.00 25.03 81 THR A O 1
ATOM 647 N N . SER A 1 82 ? 36.493 -21.377 -6.592 1.00 32.06 82 SER A N 1
ATOM 648 C CA . SER A 1 82 ? 35.501 -21.068 -7.615 1.00 32.06 82 SER A CA 1
ATOM 649 C C . SER A 1 82 ? 36.260 -20.578 -8.845 1.00 32.06 82 SER A C 1
ATOM 651 O O . SER A 1 82 ? 36.837 -19.487 -8.821 1.00 32.06 82 SER A O 1
ATOM 653 N N . LYS A 1 83 ? 36.284 -21.383 -9.916 1.00 31.03 83 LYS A N 1
ATOM 654 C CA . LYS A 1 83 ? 36.592 -20.881 -11.257 1.00 31.03 83 LYS A CA 1
ATOM 655 C C . LYS A 1 83 ? 35.731 -19.637 -11.437 1.00 31.03 83 LYS A C 1
ATOM 657 O O . LYS A 1 83 ? 34.510 -19.705 -11.326 1.00 31.03 83 LYS A O 1
ATOM 662 N N . LYS A 1 84 ? 36.399 -18.498 -11.609 1.00 35.75 84 LYS A N 1
ATOM 663 C CA . LYS A 1 84 ? 35.800 -17.204 -11.905 1.00 35.75 84 LYS A CA 1
ATOM 664 C C . LYS A 1 84 ? 35.010 -17.375 -13.199 1.00 35.75 84 LYS A C 1
ATOM 666 O O . LYS A 1 84 ? 35.560 -17.265 -14.288 1.00 35.75 84 LYS A O 1
ATOM 671 N N . GLN A 1 85 ? 33.742 -17.732 -13.064 1.00 34.44 85 GLN A N 1
ATOM 672 C CA . GLN A 1 85 ? 32.797 -17.677 -14.151 1.00 34.44 85 GLN A CA 1
ATOM 673 C C . GLN A 1 85 ? 32.508 -16.193 -14.319 1.00 34.44 85 GLN A C 1
ATOM 675 O O . GLN A 1 85 ? 31.767 -15.589 -13.547 1.00 34.44 85 GLN A O 1
ATOM 680 N N . GLU A 1 86 ? 33.191 -15.585 -15.284 1.00 35.44 86 GLU A N 1
ATOM 681 C CA . GLU A 1 86 ? 32.760 -14.340 -15.904 1.00 35.44 86 GLU A CA 1
ATOM 682 C C . GLU A 1 86 ? 31.421 -14.613 -16.600 1.00 35.44 86 GLU A C 1
ATOM 684 O O . GLU A 1 86 ? 31.327 -14.794 -17.806 1.00 35.44 86 GLU A O 1
ATOM 689 N N . MET A 1 87 ? 30.371 -14.705 -15.789 1.00 26.75 87 MET A N 1
ATOM 690 C CA . MET A 1 87 ? 28.985 -14.570 -16.195 1.00 26.75 87 MET A CA 1
ATOM 691 C C . MET A 1 87 ? 28.586 -13.151 -15.822 1.00 26.75 87 MET A C 1
ATOM 693 O O . MET A 1 87 ? 28.188 -12.883 -14.697 1.00 26.75 87 MET A O 1
ATOM 697 N N . ILE A 1 88 ? 28.820 -12.255 -16.777 1.00 32.16 88 ILE A N 1
ATOM 698 C CA . ILE A 1 88 ? 28.005 -11.081 -17.083 1.00 32.16 88 ILE A CA 1
ATOM 699 C C . ILE A 1 88 ? 27.456 -10.350 -15.845 1.00 32.16 88 ILE A C 1
ATOM 701 O O . ILE A 1 88 ? 26.410 -10.687 -15.294 1.00 32.16 88 ILE A O 1
ATOM 705 N N . GLU A 1 89 ? 28.132 -9.257 -15.503 1.00 27.17 89 GLU A N 1
ATOM 706 C CA . GLU A 1 89 ? 27.570 -8.103 -14.803 1.00 27.17 89 GLU A CA 1
ATOM 707 C C . GLU A 1 89 ? 26.325 -7.583 -15.559 1.00 27.17 89 GLU A C 1
ATOM 709 O O . GLU A 1 89 ? 26.408 -6.660 -16.358 1.00 27.17 89 GLU A O 1
ATOM 714 N N . ASN A 1 90 ? 25.165 -8.207 -15.357 1.00 30.77 90 ASN A N 1
ATOM 715 C CA . ASN A 1 90 ? 23.842 -7.673 -15.701 1.00 30.77 90 ASN A CA 1
ATOM 716 C C . ASN A 1 90 ? 22.847 -7.969 -14.570 1.00 30.77 90 ASN A C 1
ATOM 718 O O . ASN A 1 90 ? 21.664 -8.212 -14.794 1.00 30.77 90 ASN A O 1
ATOM 722 N N . GLU A 1 91 ? 23.307 -7.902 -13.320 1.00 36.12 91 GLU A N 1
ATOM 723 C CA . GLU A 1 91 ? 22.401 -7.564 -12.228 1.00 36.12 91 GLU A CA 1
ATOM 724 C C . GLU A 1 91 ? 22.087 -6.064 -12.333 1.00 36.12 91 GLU A C 1
ATOM 726 O O . GLU A 1 91 ? 22.603 -5.229 -11.586 1.00 36.12 91 GLU A O 1
ATOM 731 N N . GLU A 1 92 ? 21.212 -5.702 -13.279 1.00 42.59 92 GLU A N 1
ATOM 732 C CA . GLU A 1 92 ? 20.318 -4.570 -13.059 1.00 42.59 92 GLU A CA 1
ATOM 733 C C . GLU A 1 92 ? 19.609 -4.865 -11.740 1.00 42.59 92 GLU A C 1
ATOM 735 O O . GLU A 1 92 ? 18.661 -5.645 -11.692 1.00 42.59 92 GLU A O 1
ATOM 740 N N . SER A 1 93 ? 20.140 -4.320 -10.639 1.00 44.28 93 SER A N 1
ATOM 741 C CA . SER A 1 93 ? 19.530 -4.466 -9.320 1.00 44.28 93 SER A CA 1
ATOM 742 C C . SER A 1 93 ? 18.042 -4.207 -9.471 1.00 44.28 93 SER A C 1
ATOM 744 O O . SER A 1 93 ? 17.679 -3.139 -9.986 1.00 44.28 93 SER A O 1
ATOM 746 N N . ALA A 1 94 ? 17.233 -5.203 -9.088 1.00 47.88 94 ALA A N 1
ATOM 747 C CA . ALA A 1 94 ? 15.793 -5.226 -9.275 1.00 47.88 94 ALA A CA 1
ATOM 748 C C . ALA A 1 94 ? 15.255 -3.804 -9.126 1.00 47.88 94 ALA A C 1
ATOM 750 O O . ALA A 1 94 ? 15.432 -3.162 -8.081 1.00 47.88 94 ALA A O 1
ATOM 751 N N . VAL A 1 95 ? 14.745 -3.254 -10.229 1.00 53.31 95 VAL A N 1
ATOM 752 C CA . VAL A 1 95 ? 13.940 -2.043 -10.175 1.00 53.31 95 VAL A CA 1
ATOM 753 C C . VAL A 1 95 ? 12.762 -2.509 -9.348 1.00 53.31 95 VAL A C 1
ATOM 755 O O . VAL A 1 95 ? 11.954 -3.263 -9.829 1.00 53.31 95 VAL A O 1
ATOM 758 N N . VAL A 1 96 ? 12.793 -2.303 -8.048 1.00 57.44 96 VAL A N 1
ATOM 759 C CA . VAL A 1 96 ? 11.613 -2.402 -7.209 1.00 57.44 96 VAL A CA 1
ATOM 760 C C . VAL A 1 96 ? 11.471 -0.980 -6.737 1.00 57.44 96 VAL A C 1
ATOM 762 O O . VAL A 1 96 ? 12.476 -0.344 -6.390 1.00 57.44 96 VAL A O 1
ATOM 765 N N . ASP A 1 97 ? 10.268 -0.447 -6.806 1.00 68.06 97 ASP A N 1
ATOM 766 C CA . ASP A 1 97 ? 9.988 0.942 -6.466 1.00 68.06 97 ASP A CA 1
ATOM 767 C C . ASP A 1 97 ? 8.607 1.046 -5.835 1.00 68.06 97 ASP A C 1
ATOM 769 O O . ASP A 1 97 ? 7.771 1.840 -6.241 1.00 68.06 97 ASP A O 1
ATOM 773 N N . ASP A 1 98 ? 8.375 0.184 -4.848 1.00 81.75 98 ASP A N 1
ATOM 774 C CA . ASP A 1 98 ? 7.117 0.144 -4.122 1.00 81.75 98 ASP A CA 1
ATOM 775 C C . ASP A 1 98 ? 6.811 1.509 -3.501 1.00 81.75 98 ASP A C 1
ATOM 777 O O . ASP A 1 98 ? 7.700 2.247 -3.061 1.00 81.75 98 ASP A O 1
ATOM 781 N N . PHE A 1 99 ? 5.526 1.832 -3.467 1.00 92.31 99 PHE A N 1
ATOM 782 C CA . PHE A 1 99 ? 5.012 3.081 -2.935 1.00 92.31 99 PHE A CA 1
ATOM 783 C C . PHE A 1 99 ? 3.941 2.764 -1.904 1.00 92.31 99 PHE A C 1
ATOM 785 O O . PHE A 1 99 ? 3.033 1.978 -2.162 1.00 92.31 99 PHE A O 1
ATOM 792 N N . GLU A 1 100 ? 4.024 3.393 -0.740 1.00 94.44 100 GLU A N 1
ATOM 793 C CA . GLU A 1 100 ? 3.040 3.227 0.317 1.00 94.44 100 GLU A CA 1
ATOM 794 C C . GLU A 1 100 ? 2.752 4.543 1.018 1.00 94.44 100 GLU A C 1
ATOM 796 O O . GLU A 1 100 ? 3.666 5.250 1.433 1.00 94.44 100 GLU A O 1
ATOM 801 N N . ILE A 1 101 ? 1.472 4.825 1.233 1.00 96.12 101 ILE A N 1
ATOM 802 C CA . ILE A 1 101 ? 1.010 5.916 2.078 1.00 96.12 101 ILE A CA 1
ATOM 803 C C . ILE A 1 101 ? 0.089 5.348 3.151 1.00 96.12 101 ILE A C 1
ATOM 805 O O . ILE A 1 101 ? -0.789 4.527 2.888 1.00 96.12 101 ILE A O 1
ATOM 809 N N . THR A 1 102 ? 0.297 5.803 4.380 1.00 96.31 102 THR A N 1
ATOM 810 C CA . THR A 1 102 ? -0.468 5.387 5.549 1.00 96.31 102 THR A CA 1
ATOM 811 C C . THR A 1 102 ? -1.041 6.603 6.264 1.00 96.31 102 THR A C 1
ATOM 813 O O . THR A 1 102 ? -0.344 7.588 6.504 1.00 96.31 102 THR A O 1
ATOM 816 N N . TYR A 1 103 ? -2.306 6.502 6.657 1.00 97.31 103 TYR A N 1
ATOM 817 C CA . TYR A 1 103 ? -2.963 7.404 7.592 1.00 97.31 103 TYR A CA 1
ATOM 818 C C . TYR A 1 103 ? -3.217 6.674 8.917 1.00 97.31 103 TYR A C 1
ATOM 820 O O . TYR A 1 103 ? -3.874 5.632 8.945 1.00 97.31 103 TYR A O 1
ATOM 828 N N . ASN A 1 104 ? -2.699 7.228 10.012 1.00 95.81 104 ASN A N 1
ATOM 829 C CA . ASN A 1 104 ? -2.895 6.763 11.379 1.00 95.81 104 ASN A CA 1
ATOM 830 C C . ASN A 1 104 ? -3.956 7.623 12.083 1.00 95.81 104 ASN A C 1
ATOM 832 O O . ASN A 1 104 ? -3.642 8.634 12.710 1.00 95.81 104 ASN A O 1
ATOM 836 N N . GLY A 1 105 ? -5.216 7.198 11.984 1.00 94.88 105 GLY A N 1
ATOM 837 C CA . GLY A 1 105 ? -6.375 7.875 12.578 1.00 94.88 105 GLY A CA 1
ATOM 838 C C . GLY A 1 105 ? -6.681 7.473 14.020 1.00 94.88 105 GLY A C 1
ATOM 839 O O . GLY A 1 105 ? -7.738 7.817 14.547 1.00 94.88 105 GLY A O 1
ATOM 840 N N . SER A 1 106 ? -5.781 6.742 14.684 1.00 90.62 106 SER A N 1
ATOM 841 C CA . SER A 1 106 ? -5.985 6.262 16.059 1.00 90.62 106 SER A CA 1
ATOM 842 C C . SER A 1 106 ? -6.345 7.376 17.049 1.00 90.62 106 SER A C 1
ATOM 844 O O . SER A 1 106 ? -7.230 7.185 17.880 1.00 90.62 106 SER A O 1
ATOM 846 N N . GLN A 1 107 ? -5.718 8.546 16.900 1.00 89.25 107 GLN A N 1
ATOM 847 C CA . GLN A 1 107 ? -5.937 9.741 17.725 1.00 89.25 107 GLN A CA 1
ATOM 848 C C . GLN A 1 107 ? -6.785 10.821 17.031 1.00 89.25 107 GLN A C 1
ATOM 850 O O . GLN A 1 107 ? -6.981 11.900 17.585 1.00 89.25 107 GLN A O 1
ATOM 855 N N . ASP A 1 108 ? -7.274 10.571 15.815 1.00 93.19 108 ASP A N 1
ATOM 856 C CA . ASP A 1 108 ? -8.091 11.533 15.073 1.00 93.19 108 ASP A CA 1
ATOM 857 C C . ASP A 1 108 ? -9.564 11.363 15.453 1.00 93.19 108 ASP A C 1
ATOM 859 O O . ASP A 1 108 ? -10.251 10.487 14.933 1.00 93.19 108 ASP A O 1
ATOM 863 N N . GLU A 1 109 ? -10.062 12.169 16.392 1.00 92.44 109 GLU A N 1
ATOM 864 C CA . GLU A 1 109 ? -11.451 12.101 16.872 1.00 92.44 109 GLU A CA 1
ATOM 865 C C . GLU A 1 109 ? -12.499 12.309 15.766 1.00 92.44 109 GLU A C 1
ATOM 867 O O . GLU A 1 109 ? -13.626 11.844 15.919 1.00 92.44 109 GLU A O 1
ATOM 872 N N . GLY A 1 110 ? -12.135 12.958 14.654 1.00 93.38 110 GLY A N 1
ATOM 873 C CA . GLY A 1 110 ? -13.031 13.235 13.530 1.00 93.38 110 GLY A CA 1
ATOM 874 C C . GLY A 1 110 ? -13.100 12.129 12.477 1.00 93.38 110 GLY A C 1
ATOM 875 O O . GLY A 1 110 ? -13.636 12.376 11.404 1.00 93.38 110 GLY A O 1
ATOM 876 N N . SER A 1 111 ? -12.518 10.960 12.749 1.00 96.31 111 SER A N 1
ATOM 877 C CA . SER A 1 111 ? -12.414 9.836 11.816 1.00 96.31 111 SER A CA 1
ATOM 878 C C . SER A 1 111 ? -12.996 8.556 12.404 1.00 96.31 111 SER A C 1
ATOM 880 O O . SER A 1 111 ? -12.798 8.260 13.587 1.00 96.31 111 SER A O 1
ATOM 882 N N . ASP A 1 112 ? -13.630 7.739 11.566 1.00 97.69 112 ASP A N 1
ATOM 883 C CA . ASP A 1 112 ? -14.053 6.381 11.931 1.00 97.69 112 ASP A CA 1
ATOM 884 C C . ASP A 1 112 ? -12.937 5.344 11.745 1.00 97.69 112 ASP A C 1
ATOM 886 O O . ASP A 1 112 ? -13.035 4.217 12.247 1.00 97.69 112 ASP A O 1
ATOM 890 N N . TYR A 1 113 ? -11.859 5.702 11.042 1.00 97.81 113 TYR A N 1
ATOM 891 C CA . TYR A 1 113 ? -10.752 4.801 10.732 1.00 97.81 113 TYR A CA 1
ATOM 892 C C . TYR A 1 113 ? -9.608 4.945 11.735 1.00 97.81 113 TYR A C 1
ATOM 894 O O . TYR A 1 113 ? -9.139 6.042 12.027 1.00 97.81 113 TYR A O 1
ATOM 902 N N . SER A 1 114 ? -9.123 3.814 12.247 1.00 96.69 114 SER A N 1
ATOM 903 C CA . SER A 1 114 ? -7.905 3.751 13.060 1.00 96.69 114 SER A CA 1
ATOM 904 C C . SER A 1 114 ? -6.646 3.670 12.193 1.00 96.69 114 SER A C 1
ATOM 906 O O . SER A 1 114 ? -5.600 4.190 12.584 1.00 96.69 114 SER A O 1
ATOM 908 N N . LEU A 1 115 ? -6.747 3.060 11.008 1.00 97.19 115 LEU A N 1
ATOM 909 C CA . LEU A 1 115 ? -5.664 2.952 10.036 1.00 97.19 115 LEU A CA 1
ATOM 910 C C . LEU A 1 115 ? -6.229 2.899 8.612 1.00 97.19 115 LEU A C 1
ATOM 912 O O . LEU A 1 115 ? -7.190 2.176 8.352 1.00 97.19 115 LEU A O 1
ATOM 916 N N . ILE A 1 116 ? -5.599 3.616 7.687 1.00 98.12 116 ILE A N 1
ATOM 917 C CA . ILE A 1 116 ? -5.807 3.463 6.243 1.00 98.12 116 ILE A CA 1
ATOM 918 C C . ILE A 1 116 ? -4.432 3.273 5.608 1.00 98.12 116 ILE A C 1
ATOM 920 O O . ILE A 1 116 ? -3.542 4.093 5.828 1.00 98.12 116 ILE A O 1
ATOM 924 N N . VAL A 1 117 ? -4.263 2.216 4.819 1.00 97.88 117 VAL A N 1
ATOM 925 C CA . VAL A 1 117 ? -3.052 1.954 4.028 1.00 97.88 117 VAL A CA 1
ATOM 926 C C . VAL A 1 117 ? -3.433 1.928 2.555 1.00 97.88 117 VAL A C 1
ATOM 928 O O . VAL A 1 117 ? -4.410 1.276 2.190 1.00 97.88 117 VAL A O 1
ATOM 931 N N . ALA A 1 118 ? -2.659 2.616 1.722 1.00 98.19 118 ALA A N 1
ATOM 932 C CA . ALA A 1 118 ? -2.744 2.574 0.269 1.00 98.19 118 ALA A CA 1
ATOM 933 C C . ALA A 1 118 ? -1.346 2.281 -0.289 1.00 98.19 118 ALA A C 1
ATOM 935 O O . ALA A 1 118 ? -0.401 3.019 -0.010 1.00 98.19 118 ALA A O 1
ATOM 936 N N . SER A 1 119 ? -1.207 1.195 -1.046 1.00 97.31 119 SER A N 1
ATOM 937 C CA . SER A 1 119 ? 0.088 0.682 -1.495 1.00 97.31 119 SER A CA 1
ATOM 938 C C . SER A 1 119 ? 0.056 0.257 -2.961 1.00 97.31 119 SER A C 1
ATOM 940 O O . SER A 1 119 ? -0.895 -0.389 -3.407 1.00 97.31 119 SER A O 1
ATOM 942 N N . ASN A 1 120 ? 1.114 0.606 -3.691 1.00 96.94 120 ASN A N 1
ATOM 943 C CA . ASN A 1 120 ? 1.441 0.060 -4.998 1.00 96.94 120 ASN A CA 1
ATOM 944 C C . ASN A 1 120 ? 2.594 -0.925 -4.868 1.00 96.94 120 ASN A C 1
ATOM 946 O O . ASN A 1 120 ? 3.627 -0.613 -4.272 1.00 96.94 120 ASN A O 1
ATOM 950 N N . ARG A 1 121 ? 2.427 -2.082 -5.510 1.00 94.62 121 ARG A N 1
ATOM 951 C CA . ARG A 1 121 ? 3.534 -2.987 -5.799 1.00 94.62 121 ARG A CA 1
ATOM 952 C C . ARG A 1 121 ? 4.011 -2.766 -7.225 1.00 94.62 121 ARG A C 1
ATOM 954 O O . ARG A 1 121 ? 3.257 -3.039 -8.171 1.00 94.62 121 ARG A O 1
ATOM 961 N N . ASP A 1 122 ? 5.276 -2.398 -7.358 1.00 93.06 122 ASP A N 1
ATOM 962 C CA . ASP A 1 122 ? 5.925 -2.219 -8.650 1.00 93.06 122 ASP A CA 1
ATOM 963 C C . ASP A 1 122 ? 6.865 -3.396 -8.921 1.00 93.06 122 ASP A C 1
ATOM 965 O O . ASP A 1 122 ? 7.711 -3.753 -8.103 1.00 93.06 122 ASP A O 1
ATOM 969 N N . GLU A 1 123 ? 6.675 -4.065 -10.057 1.00 92.31 123 GLU A N 1
ATOM 970 C CA . GLU A 1 123 ? 7.395 -5.297 -10.374 1.00 92.31 123 GLU A CA 1
ATOM 971 C C . GLU A 1 123 ? 7.403 -5.581 -11.884 1.00 92.31 123 GLU A C 1
ATOM 973 O O . GLU A 1 123 ? 6.534 -5.123 -12.632 1.00 92.31 123 GLU A O 1
ATOM 978 N N . TYR A 1 124 ? 8.331 -6.425 -12.343 1.00 90.81 124 TYR A N 1
ATOM 979 C CA . TYR A 1 124 ? 8.266 -7.013 -13.678 1.00 90.81 124 TYR A CA 1
ATOM 980 C C . TYR A 1 124 ? 6.899 -7.656 -13.960 1.00 90.81 124 TYR A C 1
ATOM 982 O O . TYR A 1 124 ? 6.395 -8.492 -13.199 1.00 90.81 124 TYR A O 1
ATOM 990 N N . TYR A 1 125 ? 6.309 -7.324 -15.110 1.00 90.56 125 TYR A N 1
ATOM 991 C CA . TYR A 1 125 ? 5.001 -7.823 -15.542 1.00 90.56 125 TYR A CA 1
ATOM 992 C C . TYR A 1 125 ? 4.961 -9.347 -15.640 1.00 90.56 125 TYR A C 1
ATOM 994 O O . TYR A 1 125 ? 3.946 -9.959 -15.321 1.00 90.56 125 TYR A O 1
ATOM 1002 N N . LYS A 1 126 ? 6.074 -9.974 -16.033 1.00 89.06 126 LYS A N 1
ATOM 1003 C CA . LYS A 1 126 ? 6.170 -11.433 -16.182 1.00 89.06 126 LYS A CA 1
ATOM 1004 C C . LYS A 1 126 ? 6.298 -12.188 -14.858 1.00 89.06 126 LYS A C 1
ATOM 1006 O O . LYS A 1 126 ? 6.094 -13.397 -14.860 1.00 89.06 126 LYS A O 1
ATOM 1011 N N . ARG A 1 127 ? 6.629 -11.517 -13.748 1.00 89.69 127 ARG A N 1
ATOM 1012 C CA . ARG A 1 127 ? 6.852 -12.193 -12.465 1.00 89.69 127 ARG A CA 1
ATOM 1013 C C . ARG A 1 127 ? 5.523 -12.736 -11.924 1.00 89.69 127 ARG A C 1
ATOM 1015 O O . ARG A 1 127 ? 4.603 -11.956 -11.697 1.00 89.69 127 ARG A O 1
ATOM 1022 N N . PRO A 1 128 ? 5.339 -14.038 -11.722 1.00 90.38 128 PRO A N 1
ATOM 1023 C CA . PRO A 1 128 ? 4.052 -14.553 -11.275 1.00 90.38 128 PRO A CA 1
ATOM 1024 C C . PRO A 1 128 ? 3.773 -14.141 -9.817 1.00 90.38 128 PRO A C 1
ATOM 1026 O O . PRO A 1 128 ? 4.674 -14.104 -8.985 1.00 90.38 128 PRO A O 1
ATOM 1029 N N . SER A 1 129 ? 2.518 -13.820 -9.497 1.00 91.88 129 SER A N 1
ATOM 1030 C CA . SER A 1 129 ? 2.099 -13.450 -8.137 1.00 91.88 129 SER A CA 1
ATOM 1031 C C . SER A 1 129 ? 0.637 -13.829 -7.876 1.00 91.88 129 SER A C 1
ATOM 1033 O O . SER A 1 129 ? -0.163 -13.853 -8.813 1.00 91.88 129 SER A O 1
ATOM 1035 N N . LYS A 1 130 ? 0.264 -14.092 -6.617 1.00 92.56 130 LYS A N 1
ATOM 1036 C CA . LYS A 1 130 ? -1.140 -14.179 -6.175 1.00 92.56 130 LYS A CA 1
ATOM 1037 C C . LYS A 1 130 ? -1.534 -12.920 -5.412 1.00 92.56 130 LYS A C 1
ATOM 1039 O O . LYS A 1 130 ? -0.731 -12.360 -4.668 1.00 92.56 130 LYS A O 1
ATOM 1044 N N . ASN A 1 131 ? -2.794 -12.544 -5.585 1.00 93.94 131 ASN A N 1
ATOM 1045 C CA . ASN A 1 131 ? -3.444 -11.456 -4.871 1.00 93.94 131 ASN A CA 1
ATOM 1046 C C . ASN A 1 131 ? -3.453 -11.657 -3.348 1.00 93.94 131 ASN A C 1
ATOM 1048 O O . ASN A 1 131 ? -3.284 -12.779 -2.865 1.00 93.94 131 ASN A O 1
ATOM 1052 N N . MET A 1 132 ? -3.713 -10.576 -2.613 1.00 94.81 132 MET A N 1
ATOM 1053 C CA . MET A 1 132 ? -3.986 -10.602 -1.176 1.00 94.81 132 MET A CA 1
ATOM 1054 C C . MET A 1 132 ? -5.086 -11.618 -0.850 1.00 94.81 132 MET A C 1
ATOM 1056 O O . MET A 1 132 ? -6.242 -11.465 -1.246 1.00 94.81 132 MET A O 1
ATOM 1060 N N . TRP A 1 133 ? -4.718 -12.659 -0.106 1.00 95.81 133 TRP A N 1
ATOM 1061 C CA . TRP A 1 133 ? -5.639 -13.660 0.424 1.00 95.81 133 TRP A CA 1
ATOM 1062 C C . TRP A 1 133 ? -5.030 -14.342 1.649 1.00 95.81 133 TRP A C 1
ATOM 1064 O O . TRP A 1 133 ? -3.848 -14.157 1.953 1.00 95.81 133 TRP A O 1
ATOM 1074 N N . TYR A 1 134 ? -5.835 -15.145 2.343 1.00 95.44 134 TYR A N 1
ATOM 1075 C CA . TYR A 1 134 ? -5.344 -16.059 3.368 1.00 95.44 134 TYR A CA 1
ATOM 1076 C C . TYR A 1 134 ? -4.302 -17.012 2.780 1.00 95.44 134 TYR A C 1
ATOM 1078 O O . TYR A 1 134 ? -4.529 -17.630 1.737 1.00 95.44 134 TYR A O 1
ATOM 1086 N N . TRP A 1 135 ? 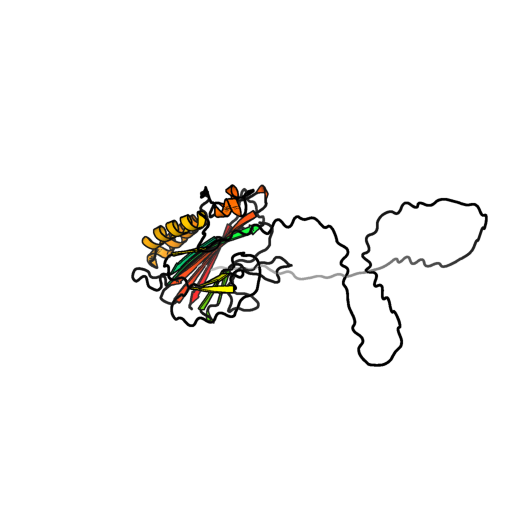-3.158 -17.123 3.447 1.00 94.06 135 TRP A N 1
ATOM 1087 C CA . TRP A 1 135 ? -2.083 -18.022 3.048 1.00 94.06 135 TRP A CA 1
ATOM 1088 C C . TRP A 1 135 ? -2.477 -19.476 3.306 1.00 94.06 135 TRP A C 1
ATOM 1090 O O . TRP A 1 135 ? -2.990 -19.792 4.375 1.00 94.06 135 TRP A O 1
ATOM 1100 N N . GLU A 1 136 ? -2.221 -20.360 2.340 1.00 90.81 136 GLU A N 1
ATOM 1101 C CA . GLU A 1 136 ? -2.609 -21.778 2.414 1.00 90.81 136 GLU A CA 1
ATOM 1102 C C . GLU A 1 136 ? -1.903 -22.503 3.576 1.00 90.81 136 GLU A C 1
ATOM 1104 O O . GLU A 1 136 ? -2.491 -23.364 4.227 1.00 90.81 136 GLU A O 1
ATOM 1109 N N . GLU A 1 137 ? -0.657 -22.129 3.875 1.00 90.94 137 GLU A N 1
ATOM 1110 C CA . GLU A 1 137 ? 0.137 -22.704 4.964 1.00 90.94 137 GLU A CA 1
ATOM 1111 C C . GLU A 1 137 ? -0.090 -22.048 6.337 1.00 90.94 137 GLU A C 1
ATOM 1113 O O . GLU A 1 137 ? 0.242 -22.645 7.361 1.00 90.94 137 GLU A O 1
ATOM 1118 N N . ASP A 1 138 ? -0.655 -20.838 6.381 1.00 92.00 138 ASP A N 1
ATOM 1119 C CA . ASP A 1 138 ? -1.015 -20.147 7.622 1.00 92.00 138 ASP A CA 1
ATOM 1120 C C . ASP A 1 138 ? -2.216 -19.219 7.384 1.00 92.00 138 ASP A C 1
ATOM 1122 O O . ASP A 1 138 ? -2.068 -18.051 7.026 1.00 92.00 138 ASP A O 1
ATOM 1126 N N . HIS A 1 139 ? -3.426 -19.716 7.653 1.00 91.56 139 HIS A N 1
ATOM 1127 C CA . HIS A 1 139 ? -4.668 -18.940 7.529 1.00 91.56 139 HIS A CA 1
ATOM 1128 C C . HIS A 1 139 ? -4.767 -17.748 8.498 1.00 91.56 139 HIS A C 1
ATOM 1130 O O . HIS A 1 139 ? -5.760 -17.026 8.495 1.00 91.56 139 HIS A O 1
ATOM 1136 N N . ASN A 1 140 ? -3.774 -17.525 9.354 1.00 93.06 140 ASN A N 1
ATOM 1137 C CA . ASN A 1 140 ? -3.667 -16.317 10.154 1.00 93.06 140 ASN A CA 1
ATOM 1138 C C . ASN A 1 140 ? -2.732 -15.264 9.520 1.00 93.06 140 ASN A C 1
ATOM 1140 O O . ASN A 1 140 ? -2.471 -14.221 10.127 1.00 93.06 140 ASN A O 1
ATOM 1144 N N . VAL A 1 141 ? -2.246 -15.503 8.302 1.00 94.94 141 VAL A N 1
ATOM 1145 C CA . VAL A 1 141 ? -1.566 -14.506 7.478 1.00 94.94 141 VAL A CA 1
ATOM 1146 C C . VAL A 1 141 ? -2.405 -14.222 6.238 1.00 94.94 141 VAL A C 1
ATOM 1148 O O . VAL A 1 141 ? -2.820 -15.127 5.518 1.00 94.94 141 VAL A O 1
ATOM 1151 N N . ILE A 1 142 ? -2.654 -12.939 6.003 1.00 96.50 142 ILE A N 1
ATOM 1152 C CA . ILE A 1 142 ? -3.320 -12.415 4.816 1.00 96.50 142 ILE A CA 1
ATOM 1153 C C . ILE A 1 142 ? -2.287 -11.567 4.093 1.00 96.50 142 ILE A C 1
ATOM 1155 O O . ILE A 1 142 ? -1.818 -10.576 4.649 1.00 96.50 142 ILE A O 1
ATOM 1159 N N . GLY A 1 143 ? -1.903 -11.947 2.883 1.00 95.62 143 GLY A N 1
ATOM 1160 C CA . GLY A 1 143 ? -0.808 -11.281 2.186 1.00 95.62 143 GLY A CA 1
ATOM 1161 C C . GLY A 1 143 ? -0.766 -11.634 0.712 1.00 95.62 143 GLY A C 1
ATOM 1162 O O . GLY A 1 143 ? -1.197 -12.722 0.328 1.00 95.62 143 GLY A O 1
ATOM 1163 N N . GLY A 1 144 ? -0.205 -10.749 -0.101 1.00 93.56 144 GLY A N 1
ATOM 1164 C CA . GLY A 1 144 ? 0.108 -11.059 -1.489 1.00 93.56 144 GLY A CA 1
ATOM 1165 C C . GLY A 1 144 ? 1.265 -12.053 -1.569 1.00 93.56 144 GLY A C 1
ATOM 1166 O O . GLY A 1 144 ? 2.143 -12.051 -0.699 1.00 93.56 144 GLY A O 1
ATOM 1167 N N . ARG A 1 145 ? 1.275 -12.923 -2.584 1.00 92.69 145 ARG A N 1
ATOM 1168 C CA . ARG A 1 145 ? 2.338 -13.927 -2.758 1.00 92.69 145 ARG A CA 1
ATOM 1169 C C . ARG A 1 145 ? 3.133 -13.713 -4.018 1.00 92.69 145 ARG A C 1
ATOM 1171 O O . ARG A 1 145 ? 2.565 -13.672 -5.104 1.00 92.69 145 ARG A O 1
ATOM 1178 N N . ASP A 1 146 ? 4.444 -13.643 -3.866 1.00 90.38 146 ASP A N 1
ATOM 1179 C CA . ASP A 1 146 ? 5.374 -13.827 -4.966 1.00 90.38 146 ASP A CA 1
ATOM 1180 C C . ASP A 1 146 ? 5.453 -15.322 -5.296 1.00 90.38 146 ASP A C 1
ATOM 1182 O O . ASP A 1 146 ? 5.718 -16.145 -4.420 1.00 90.38 146 ASP A O 1
ATOM 1186 N N . LEU A 1 147 ? 5.151 -15.672 -6.545 1.00 89.38 147 LEU A N 1
ATOM 1187 C CA . LEU A 1 147 ? 5.173 -17.052 -7.030 1.00 89.38 147 LEU A CA 1
ATOM 1188 C C . LEU A 1 147 ? 6.421 -17.352 -7.865 1.00 89.38 147 LEU A C 1
ATOM 1190 O O . LEU A 1 147 ? 6.497 -18.415 -8.483 1.00 89.38 147 LEU A O 1
ATOM 1194 N N . GLN A 1 148 ? 7.367 -16.415 -7.945 1.00 87.50 148 GLN A N 1
ATOM 1195 C CA . GLN A 1 148 ? 8.642 -16.646 -8.604 1.00 87.50 148 GLN A CA 1
ATOM 1196 C C . GLN A 1 148 ? 9.354 -17.818 -7.912 1.00 87.50 148 GLN A C 1
ATOM 1198 O O . GLN A 1 148 ? 9.497 -17.825 -6.687 1.00 87.50 148 GLN A O 1
ATOM 1203 N N . ALA A 1 149 ? 9.749 -18.828 -8.693 1.00 78.12 149 ALA A N 1
ATOM 1204 C CA . ALA A 1 149 ? 10.178 -20.129 -8.175 1.00 78.12 149 ALA A CA 1
ATOM 1205 C C . ALA A 1 149 ? 11.375 -20.028 -7.215 1.00 78.12 149 ALA A C 1
ATOM 1207 O O . ALA A 1 149 ? 11.466 -20.791 -6.262 1.00 78.12 149 ALA A O 1
ATOM 1208 N N . GLU A 1 150 ? 12.256 -19.053 -7.429 1.00 75.56 150 GLU A N 1
ATOM 1209 C CA . GLU A 1 150 ? 13.469 -18.822 -6.645 1.00 75.56 150 GLU A CA 1
ATOM 1210 C C . GLU A 1 150 ? 13.217 -18.051 -5.334 1.00 75.56 150 GLU A C 1
ATOM 1212 O O . GLU A 1 150 ? 14.156 -17.795 -4.584 1.00 75.56 150 GLU A O 1
ATOM 1217 N N . CYS A 1 151 ? 11.979 -17.622 -5.060 1.00 65.69 151 CYS A N 1
ATOM 1218 C CA . CYS A 1 151 ? 11.654 -16.739 -3.932 1.00 65.69 151 CYS A CA 1
ATOM 1219 C C . CYS A 1 151 ? 10.979 -17.438 -2.744 1.00 65.69 151 CYS A C 1
ATOM 1221 O O . CYS A 1 151 ? 10.576 -16.739 -1.813 1.00 65.69 151 CYS A O 1
ATOM 1223 N N . ASP A 1 152 ? 10.814 -18.767 -2.779 1.00 71.25 152 ASP A N 1
ATOM 1224 C CA . ASP A 1 152 ? 10.218 -19.591 -1.709 1.00 71.25 152 ASP A CA 1
ATOM 1225 C C . ASP A 1 152 ? 8.931 -18.994 -1.083 1.00 71.25 152 ASP A C 1
ATOM 1227 O O . ASP A 1 152 ? 8.660 -19.141 0.109 1.00 71.25 152 ASP A O 1
ATOM 1231 N N . GLY A 1 153 ? 8.116 -18.289 -1.881 1.00 76.06 153 GLY A N 1
ATOM 1232 C CA . GLY A 1 153 ? 6.857 -17.690 -1.423 1.00 76.06 153 GLY A CA 1
ATOM 1233 C C . GLY A 1 153 ? 6.979 -16.328 -0.721 1.00 76.06 153 GLY A C 1
ATOM 1234 O O . GLY A 1 153 ? 6.254 -16.074 0.245 1.00 76.06 153 GLY A O 1
ATOM 1235 N N . GLY A 1 154 ? 7.854 -15.438 -1.197 1.00 86.62 154 GLY A N 1
ATOM 1236 C CA . GLY A 1 154 ? 7.986 -14.057 -0.708 1.00 86.62 154 GLY A CA 1
ATOM 1237 C C . GLY A 1 154 ? 6.683 -13.228 -0.695 1.00 86.62 154 GLY A C 1
ATOM 1238 O O . GLY A 1 154 ? 5.656 -13.599 -1.267 1.00 86.62 154 GLY A O 1
ATOM 1239 N N . THR A 1 155 ? 6.715 -12.069 -0.027 1.00 90.88 155 THR A N 1
ATOM 1240 C CA . THR A 1 155 ? 5.572 -11.146 0.080 1.00 90.88 155 THR A CA 1
ATOM 1241 C C . THR A 1 155 ? 6.037 -9.692 0.129 1.00 90.88 155 THR A C 1
ATOM 1243 O O . THR A 1 155 ? 7.119 -9.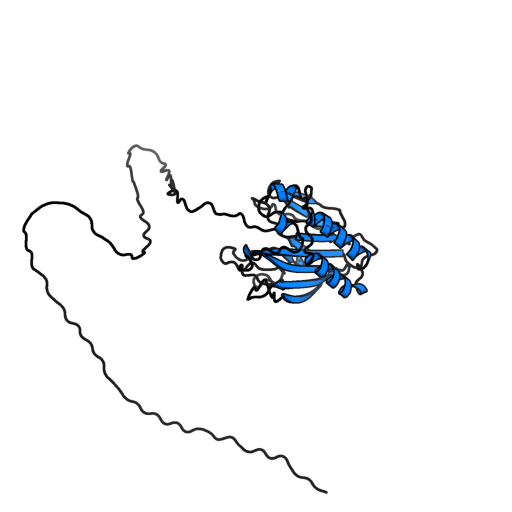410 0.641 1.00 90.88 155 THR A O 1
ATOM 1246 N N . TRP A 1 156 ? 5.219 -8.776 -0.388 1.00 91.31 156 TRP A N 1
ATOM 1247 C CA . TRP A 1 156 ? 5.440 -7.324 -0.320 1.00 91.31 156 TRP A CA 1
ATOM 1248 C C . TRP A 1 156 ? 4.587 -6.664 0.768 1.00 91.31 156 TRP A C 1
ATOM 1250 O O . TRP A 1 156 ? 5.005 -5.692 1.384 1.00 91.31 156 TRP A O 1
ATOM 1260 N N . LEU A 1 157 ? 3.407 -7.219 1.049 1.00 93.75 157 LEU A N 1
ATOM 1261 C CA . LEU A 1 157 ? 2.486 -6.742 2.069 1.00 93.75 157 LEU A CA 1
ATOM 1262 C C . LEU A 1 157 ? 1.777 -7.947 2.678 1.00 93.75 157 LEU A C 1
ATOM 1264 O O . LEU A 1 157 ? 1.196 -8.769 1.965 1.00 93.75 157 LEU A O 1
ATOM 1268 N N . ALA A 1 158 ? 1.806 -8.034 4.005 1.00 94.94 158 ALA A N 1
ATOM 1269 C CA . ALA A 1 158 ? 1.067 -9.040 4.746 1.00 94.94 158 ALA A CA 1
ATOM 1270 C C . ALA A 1 158 ? 0.584 -8.508 6.095 1.00 94.94 158 ALA A C 1
ATOM 1272 O O . ALA A 1 158 ? 1.227 -7.680 6.739 1.00 94.94 158 ALA A O 1
ATOM 1273 N N . MET A 1 159 ? -0.530 -9.043 6.571 1.00 95.44 159 MET A N 1
ATOM 1274 C CA . MET A 1 159 ? -1.045 -8.796 7.905 1.00 95.44 159 MET A CA 1
ATOM 1275 C C . MET A 1 159 ? -1.403 -10.097 8.607 1.00 95.44 159 MET A C 1
ATOM 1277 O O . MET A 1 159 ? -1.684 -11.116 7.982 1.00 95.44 159 MET A O 1
ATOM 1281 N N . SER A 1 160 ? -1.416 -10.045 9.930 1.00 94.75 160 SER A N 1
ATOM 1282 C CA . SER A 1 160 ? -1.858 -11.131 10.781 1.00 94.75 160 SER A CA 1
ATOM 1283 C C . SER A 1 160 ? -2.969 -10.644 11.704 1.00 94.75 160 SER A C 1
ATOM 1285 O O . SER A 1 160 ? -2.660 -9.904 12.648 1.00 94.75 160 SER A O 1
ATOM 1287 N N . PRO A 1 161 ? -4.232 -11.056 11.473 1.00 91.88 161 PRO A N 1
ATOM 1288 C CA . PRO A 1 161 ? -5.365 -10.636 12.294 1.00 91.88 161 PRO A CA 1
ATOM 1289 C C . PRO A 1 161 ? -5.178 -10.978 13.775 1.00 91.88 161 PRO A C 1
ATOM 1291 O O . PRO A 1 161 ? -5.209 -10.081 14.612 1.00 91.88 161 PRO A O 1
ATOM 1294 N N . SER A 1 162 ? -4.837 -12.230 14.119 1.00 90.62 162 SER A N 1
ATOM 1295 C CA . SER A 1 162 ? -4.692 -12.618 15.537 1.00 90.62 162 SER A CA 1
ATOM 1296 C C . SER A 1 162 ? -3.540 -11.916 16.256 1.00 90.62 162 SER A C 1
ATOM 1298 O O . SER A 1 162 ? -3.567 -11.760 17.477 1.00 90.62 162 SER A O 1
ATOM 1300 N N . ARG A 1 163 ? -2.503 -11.499 15.516 1.00 89.00 163 ARG A N 1
ATOM 1301 C CA . ARG A 1 163 ? -1.363 -10.765 16.081 1.00 89.00 163 ARG A CA 1
ATOM 1302 C C . ARG A 1 163 ? -1.554 -9.255 16.019 1.00 89.00 163 ARG A C 1
ATOM 1304 O O . ARG A 1 163 ? -0.744 -8.555 16.624 1.00 89.00 163 ARG A O 1
ATOM 1311 N N . ARG A 1 164 ? -2.564 -8.771 15.286 1.00 89.44 164 ARG A N 1
ATOM 1312 C CA . ARG A 1 164 ? -2.805 -7.355 14.979 1.00 89.44 164 ARG A CA 1
ATOM 1313 C C . ARG A 1 164 ? -1.543 -6.660 14.467 1.00 89.44 164 ARG A C 1
ATOM 1315 O O . ARG A 1 164 ? -1.154 -5.597 14.940 1.00 89.44 164 ARG A O 1
ATOM 1322 N N . LYS A 1 165 ? -0.857 -7.322 13.531 1.00 90.75 165 LYS A N 1
ATOM 1323 C CA . LYS A 1 165 ? 0.364 -6.813 12.892 1.00 90.75 165 LYS A CA 1
ATOM 1324 C C . LYS A 1 165 ? 0.159 -6.712 11.394 1.00 90.75 165 LYS A C 1
ATOM 1326 O O . LYS A 1 165 ? -0.295 -7.674 10.790 1.00 90.75 165 LYS A O 1
ATOM 1331 N N . LEU A 1 166 ? 0.572 -5.594 10.819 1.00 92.56 166 LEU A N 1
ATOM 1332 C CA . LEU A 1 166 ? 0.717 -5.384 9.384 1.00 92.56 166 LEU A CA 1
ATOM 1333 C C . LEU A 1 166 ? 2.203 -5.146 9.107 1.00 92.56 166 LEU A C 1
ATOM 1335 O O . LEU A 1 166 ? 2.892 -4.508 9.904 1.00 92.56 166 LEU A O 1
ATOM 1339 N N . GLY A 1 167 ? 2.711 -5.731 8.033 1.00 91.00 167 GLY A N 1
ATOM 1340 C CA . GLY A 1 167 ? 4.083 -5.582 7.589 1.00 91.00 167 GLY A CA 1
ATOM 1341 C C . GLY A 1 167 ? 4.121 -5.323 6.096 1.00 91.00 167 GLY A C 1
ATOM 1342 O O . GLY A 1 167 ? 3.490 -6.040 5.322 1.00 91.00 167 GLY A O 1
ATOM 1343 N N . VAL A 1 168 ? 4.897 -4.316 5.723 1.00 88.38 168 VAL A N 1
ATOM 1344 C CA . VAL A 1 168 ? 5.175 -3.954 4.337 1.00 88.38 168 VAL A CA 1
ATOM 1345 C C . VAL A 1 168 ? 6.672 -4.088 4.138 1.00 88.38 168 VAL A C 1
ATOM 1347 O O . VAL A 1 168 ? 7.470 -3.724 5.010 1.00 88.38 168 VAL A O 1
ATOM 1350 N N . LEU A 1 169 ? 7.049 -4.704 3.028 1.00 83.88 169 LEU A N 1
ATOM 1351 C CA . LEU A 1 169 ? 8.427 -4.915 2.648 1.00 83.88 169 LEU A CA 1
ATOM 1352 C C . LEU A 1 169 ? 8.771 -3.951 1.521 1.00 83.88 169 LEU A C 1
ATOM 1354 O O . LEU A 1 169 ? 8.252 -4.074 0.423 1.00 83.88 169 LEU A O 1
ATOM 1358 N N . LEU A 1 170 ? 9.681 -3.030 1.818 1.00 75.00 170 LEU A N 1
ATOM 1359 C CA . LEU A 1 170 ? 10.298 -2.135 0.847 1.00 75.00 170 LEU A CA 1
ATOM 1360 C C . LEU A 1 170 ? 11.739 -2.593 0.630 1.00 75.00 170 LEU A C 1
ATOM 1362 O O . LEU A 1 170 ? 12.405 -3.048 1.570 1.00 75.00 170 LEU A O 1
ATOM 1366 N N . ASN A 1 171 ? 12.239 -2.486 -0.598 1.00 69.31 171 ASN A N 1
ATOM 1367 C CA . ASN A 1 171 ? 13.582 -2.956 -0.921 1.00 69.31 171 ASN A CA 1
ATOM 1368 C C . ASN A 1 171 ? 14.636 -1.911 -0.519 1.00 69.31 171 ASN A C 1
ATOM 1370 O O . ASN A 1 171 ? 14.905 -0.942 -1.231 1.00 69.31 171 ASN A O 1
ATOM 1374 N N . LEU A 1 172 ? 15.285 -2.150 0.623 1.00 53.16 172 LEU A N 1
ATOM 1375 C CA . LEU A 1 172 ? 16.523 -1.489 1.046 1.00 53.16 172 LEU A CA 1
ATOM 1376 C C . LEU A 1 172 ? 17.634 -2.554 1.164 1.00 53.16 172 LEU A C 1
ATOM 1378 O O . LEU A 1 172 ? 17.374 -3.642 1.683 1.00 53.16 172 LEU A O 1
ATOM 1382 N N . PRO A 1 173 ? 18.861 -2.325 0.661 1.00 41.84 173 PRO A N 1
ATOM 1383 C CA . PRO A 1 173 ? 19.880 -3.373 0.596 1.00 41.84 173 PRO A CA 1
ATOM 1384 C C . PRO A 1 173 ? 20.454 -3.792 1.968 1.00 41.84 173 PRO A C 1
ATOM 1386 O O . PRO A 1 173 ? 20.936 -2.966 2.731 1.00 41.84 173 PRO A O 1
ATOM 1389 N N . ARG A 1 174 ? 20.509 -5.124 2.158 1.00 35.47 174 ARG A N 1
ATOM 1390 C CA . ARG A 1 174 ? 21.288 -5.963 3.108 1.00 35.47 174 ARG A CA 1
ATOM 1391 C C . ARG A 1 174 ? 20.973 -5.983 4.625 1.00 35.47 174 ARG A C 1
ATOM 1393 O O . ARG A 1 174 ? 21.381 -5.117 5.383 1.00 35.47 174 ARG A O 1
ATOM 1400 N N . THR A 1 175 ? 20.500 -7.174 5.042 1.00 37.25 175 THR A N 1
ATOM 1401 C CA . THR A 1 175 ? 20.569 -7.901 6.348 1.00 37.25 175 THR A CA 1
ATOM 1402 C C . THR A 1 175 ? 19.353 -7.943 7.300 1.00 37.25 175 THR A C 1
ATOM 1404 O O . THR A 1 175 ? 18.430 -7.137 7.237 1.00 37.25 175 THR A O 1
ATOM 1407 N N . LEU A 1 176 ? 19.326 -9.030 8.093 1.00 42.00 176 LEU A N 1
ATOM 1408 C CA . LEU A 1 176 ? 18.210 -9.639 8.840 1.00 42.00 176 LEU A CA 1
ATOM 1409 C C . LEU A 1 176 ? 17.694 -8.812 10.030 1.00 42.00 176 LEU A C 1
ATOM 1411 O O . LEU A 1 176 ? 18.444 -8.068 10.646 1.00 42.00 176 LEU A O 1
ATOM 1415 N N . LYS A 1 177 ? 16.413 -9.017 10.377 1.00 46.75 177 LYS A N 1
ATOM 1416 C CA . LYS A 1 177 ? 15.665 -8.316 11.439 1.00 46.75 177 LYS A CA 1
ATOM 1417 C C . LYS A 1 177 ? 16.012 -8.786 12.867 1.00 46.75 177 LYS A C 1
ATOM 1419 O O . LYS A 1 177 ? 16.028 -9.995 13.110 1.00 46.75 177 LYS A O 1
ATOM 1424 N N . PRO A 1 178 ? 16.085 -7.879 13.858 1.00 43.50 178 PRO A N 1
ATOM 1425 C CA . PRO A 1 178 ? 15.804 -8.182 15.252 1.00 43.50 178 PRO A CA 1
ATOM 1426 C C . PRO A 1 178 ? 14.290 -8.282 15.503 1.00 43.50 178 PRO A C 1
ATOM 1428 O O . PRO A 1 178 ? 13.454 -7.652 14.853 1.00 43.50 178 PRO A O 1
ATOM 1431 N N . ASN A 1 179 ? 13.923 -9.121 16.468 1.00 42.88 179 ASN A N 1
ATOM 1432 C CA . ASN A 1 179 ? 12.547 -9.525 16.742 1.00 42.88 179 ASN A CA 1
ATOM 1433 C C . ASN A 1 179 ? 11.780 -8.414 17.497 1.00 42.88 179 ASN A C 1
ATOM 1435 O O . ASN A 1 179 ? 11.808 -8.353 18.727 1.00 42.88 179 ASN A O 1
ATOM 1439 N N . ALA A 1 180 ? 11.097 -7.523 16.774 1.00 44.62 180 ALA A N 1
ATOM 1440 C CA . ALA A 1 180 ? 10.328 -6.431 17.370 1.00 44.62 180 ALA A CA 1
ATOM 1441 C C . ALA A 1 180 ? 8.987 -6.917 17.961 1.00 44.62 180 ALA A C 1
ATOM 1443 O O . ALA A 1 180 ? 8.070 -7.368 17.257 1.00 44.62 180 ALA A O 1
ATOM 1444 N N . LYS A 1 181 ? 8.849 -6.805 19.285 1.00 41.72 181 LYS A N 1
ATOM 1445 C CA . LYS A 1 181 ? 7.590 -7.022 20.011 1.00 41.72 181 LYS A CA 1
ATOM 1446 C C . LYS A 1 181 ? 7.026 -5.668 20.445 1.00 41.72 181 LYS A C 1
ATOM 1448 O O . LYS A 1 181 ? 7.500 -5.113 21.428 1.00 41.72 181 LYS A O 1
ATOM 1453 N N . SER A 1 182 ? 5.998 -5.171 19.763 1.00 45.19 182 SER A N 1
ATOM 1454 C CA . SER A 1 182 ? 5.125 -4.121 20.298 1.00 45.19 182 SER A CA 1
ATOM 1455 C C . SER A 1 182 ? 3.840 -4.758 20.842 1.00 45.19 182 SER A C 1
ATOM 1457 O O . SER A 1 182 ? 3.314 -5.718 20.275 1.00 45.19 182 SER A O 1
ATOM 1459 N N . LYS A 1 183 ? 3.378 -4.266 21.995 1.00 44.72 183 LYS A N 1
ATOM 1460 C CA . LYS A 1 183 ? 2.078 -4.579 22.606 1.00 44.72 183 LYS A CA 1
ATOM 1461 C C . LYS A 1 183 ? 1.380 -3.247 22.870 1.00 44.72 183 LYS A C 1
ATOM 1463 O O . LYS A 1 183 ? 1.350 -2.789 24.009 1.00 44.72 183 LYS A O 1
ATOM 1468 N N . HIS A 1 184 ? 0.901 -2.598 21.817 1.00 49.81 184 HIS A N 1
ATOM 1469 C CA . HIS A 1 184 ? 0.143 -1.357 21.942 1.00 49.81 184 HIS A CA 1
ATOM 1470 C C . HIS A 1 184 ? -1.296 -1.593 21.470 1.00 49.81 184 HIS A C 1
ATOM 1472 O O . HIS A 1 184 ? -1.487 -2.306 20.485 1.00 49.81 184 HIS A O 1
ATOM 1478 N N . PRO A 1 185 ? -2.303 -1.072 22.197 1.00 57.84 185 PRO A N 1
ATOM 1479 C CA . PRO A 1 185 ? -3.708 -1.198 21.808 1.00 57.84 185 PRO A CA 1
ATOM 1480 C C . PRO A 1 185 ? -4.044 -0.359 20.566 1.00 57.84 185 PRO A C 1
ATOM 1482 O O . PRO A 1 185 ? -5.045 -0.628 19.911 1.00 57.84 185 PRO A O 1
ATOM 1485 N N . GLU A 1 186 ? -3.197 0.616 20.236 1.00 68.38 186 GLU A N 1
ATOM 1486 C CA . GLU A 1 186 ? -3.341 1.517 19.096 1.00 68.38 186 GLU A CA 1
ATOM 1487 C C . GLU A 1 186 ? -2.316 1.200 17.995 1.00 68.38 186 GLU A C 1
ATOM 1489 O O . GLU A 1 186 ? -1.191 0.779 18.311 1.00 68.38 186 GLU A O 1
ATOM 1494 N N . PRO A 1 187 ? -2.660 1.439 16.714 1.00 76.75 187 PRO A N 1
ATOM 1495 C CA . PRO A 1 187 ? -1.721 1.373 15.602 1.00 76.75 187 PRO A CA 1
ATOM 1496 C C . PRO A 1 187 ? -0.454 2.188 15.883 1.00 76.75 187 PRO A C 1
ATOM 1498 O O . PRO A 1 187 ? -0.463 3.414 15.961 1.00 76.75 187 PRO A O 1
ATOM 1501 N N . SER A 1 188 ? 0.659 1.476 16.041 1.00 83.25 188 SER A N 1
ATOM 1502 C CA . SER A 1 188 ? 1.992 2.052 16.202 1.00 83.25 188 SER A CA 1
ATOM 1503 C C . SER A 1 188 ? 2.810 1.679 14.975 1.00 83.25 188 SER A C 1
ATOM 1505 O O . SER A 1 188 ? 2.968 0.491 14.685 1.00 83.25 188 SER A O 1
ATOM 1507 N N . ILE A 1 189 ? 3.313 2.678 14.253 1.00 85.31 189 ILE A N 1
ATOM 1508 C CA . ILE A 1 189 ? 4.027 2.467 12.992 1.00 85.31 189 ILE A CA 1
ATOM 1509 C C . ILE A 1 189 ? 5.526 2.542 13.256 1.00 85.31 189 ILE A C 1
ATOM 1511 O O . ILE A 1 189 ? 6.010 3.441 13.944 1.00 85.31 189 ILE A O 1
ATOM 1515 N N . TYR A 1 190 ? 6.260 1.572 12.716 1.00 85.62 190 TYR A N 1
ATOM 1516 C CA . TYR A 1 190 ? 7.707 1.492 12.840 1.00 85.62 190 TYR A CA 1
ATOM 1517 C C . TYR A 1 190 ? 8.327 1.205 11.481 1.00 85.62 190 TYR A C 1
ATOM 1519 O O . TYR A 1 190 ? 7.829 0.355 10.745 1.00 85.62 190 TYR A O 1
ATOM 1527 N N . THR A 1 191 ? 9.463 1.830 11.198 1.00 83.25 191 THR A N 1
ATOM 1528 C CA . THR A 1 191 ? 10.329 1.420 10.090 1.00 83.25 191 THR A CA 1
ATOM 1529 C C . THR A 1 191 ? 11.531 0.676 10.625 1.00 83.25 191 THR A C 1
ATOM 1531 O O . THR A 1 191 ? 12.139 1.089 11.611 1.00 83.25 191 THR A O 1
ATOM 1534 N N . TYR A 1 192 ? 11.900 -0.400 9.943 1.00 80.94 192 TYR A N 1
ATOM 1535 C CA . TYR A 1 192 ? 13.156 -1.094 10.174 1.00 80.94 192 TYR A CA 1
ATOM 1536 C C . TYR A 1 192 ? 14.068 -0.878 8.970 1.00 80.94 192 TYR A C 1
ATOM 1538 O O . TYR A 1 192 ? 13.680 -1.205 7.849 1.00 80.94 192 TYR A O 1
ATOM 1546 N N . SER A 1 193 ? 15.269 -0.354 9.205 1.00 71.00 193 SER A N 1
ATOM 1547 C CA . SER A 1 193 ? 16.309 -0.261 8.182 1.00 71.00 193 SER A CA 1
ATOM 1548 C C . SER A 1 193 ? 17.392 -1.281 8.484 1.00 71.00 193 SER A C 1
ATOM 1550 O O . SER A 1 193 ? 17.936 -1.333 9.583 1.00 71.00 193 SER A O 1
ATOM 1552 N N . ASN A 1 194 ? 17.718 -2.095 7.492 1.00 68.19 194 ASN A N 1
ATOM 1553 C CA . ASN A 1 194 ? 18.792 -3.072 7.594 1.00 68.19 194 ASN A CA 1
ATOM 1554 C C . ASN A 1 194 ? 20.191 -2.439 7.532 1.00 68.19 194 ASN A C 1
ATOM 1556 O O . ASN A 1 194 ? 21.143 -3.023 8.038 1.00 68.19 194 ASN A O 1
ATOM 1560 N N . THR A 1 195 ? 20.299 -1.217 7.005 1.00 66.06 195 THR A N 1
ATOM 1561 C CA . THR A 1 195 ? 21.529 -0.420 7.045 1.00 66.06 195 THR A CA 1
ATOM 1562 C C . THR A 1 195 ? 21.866 0.033 8.464 1.00 66.06 195 THR A C 1
ATOM 1564 O O . THR A 1 195 ? 23.029 -0.016 8.857 1.00 66.06 195 THR A O 1
ATOM 1567 N N . SER A 1 196 ? 20.871 0.488 9.235 1.00 69.69 196 SER A N 1
ATOM 1568 C CA . SER A 1 196 ? 21.088 0.932 10.620 1.00 69.69 196 SER A CA 1
ATOM 1569 C C . SER A 1 196 ? 20.891 -0.183 11.647 1.00 69.69 196 SER A C 1
ATOM 1571 O O . SER A 1 196 ? 21.407 -0.074 12.754 1.00 69.69 196 SER A O 1
ATOM 1573 N N . ASN A 1 197 ? 20.175 -1.257 11.292 1.00 75.94 197 ASN A N 1
ATOM 1574 C CA . ASN A 1 197 ? 19.702 -2.291 12.217 1.00 75.94 197 ASN A CA 1
ATOM 1575 C C . ASN A 1 197 ? 18.866 -1.705 13.378 1.00 75.94 197 ASN A C 1
ATOM 1577 O O . ASN A 1 197 ? 18.848 -2.229 14.493 1.00 75.94 197 ASN A O 1
ATOM 1581 N N . GLU A 1 198 ? 18.163 -0.602 13.112 1.00 75.81 198 GLU A N 1
ATOM 1582 C CA . GLU A 1 198 ? 17.340 0.113 14.087 1.00 75.81 198 GLU A CA 1
ATOM 1583 C C . GLU A 1 198 ? 15.858 0.047 13.715 1.00 75.81 198 GLU A C 1
ATOM 1585 O O . GLU A 1 198 ? 15.478 0.037 12.541 1.00 75.81 198 GLU A O 1
ATOM 1590 N N . LEU A 1 199 ? 15.017 0.005 14.750 1.00 82.25 199 LEU A N 1
ATOM 1591 C CA . LEU A 1 199 ? 13.570 0.116 14.635 1.00 82.25 199 LEU A CA 1
ATOM 1592 C C . LEU A 1 199 ? 13.147 1.522 15.070 1.00 82.25 199 LEU A C 1
ATOM 1594 O O . LEU A 1 199 ? 13.163 1.833 16.263 1.00 82.25 199 LEU A O 1
ATOM 1598 N N . THR A 1 200 ? 12.737 2.346 14.114 1.00 83.44 200 THR A N 1
ATOM 1599 C CA . THR A 1 200 ? 12.369 3.746 14.355 1.00 83.44 200 THR A CA 1
ATOM 1600 C C . THR A 1 200 ? 10.851 3.882 14.461 1.00 83.44 200 THR A C 1
ATOM 1602 O O . THR A 1 200 ? 10.157 3.498 13.517 1.00 83.44 200 THR A O 1
ATOM 1605 N N . PRO A 1 201 ? 10.308 4.389 15.585 1.00 87.50 201 PRO A N 1
ATOM 1606 C CA . PRO A 1 201 ? 8.883 4.672 15.717 1.00 87.50 201 PRO A CA 1
ATOM 1607 C C . PRO A 1 201 ? 8.501 5.969 14.997 1.00 87.50 201 PRO A C 1
ATOM 1609 O O . PRO A 1 201 ? 9.227 6.957 15.077 1.00 87.50 201 PRO A O 1
ATOM 1612 N N . HIS A 1 202 ? 7.313 5.979 14.400 1.00 87.12 202 HIS A N 1
ATOM 1613 C CA . HIS A 1 202 ? 6.710 7.148 13.756 1.00 87.12 202 HIS A CA 1
ATOM 1614 C C . HIS A 1 202 ? 5.475 7.608 14.533 1.00 87.12 202 HIS A C 1
ATOM 1616 O O . HIS A 1 202 ? 4.739 6.782 15.081 1.00 87.12 202 HIS A O 1
ATOM 1622 N N . LYS A 1 203 ? 5.261 8.924 14.614 1.00 87.19 203 LYS A N 1
ATOM 1623 C CA . LYS A 1 203 ? 4.145 9.544 15.365 1.00 87.19 203 LYS A CA 1
ATOM 1624 C C . LYS A 1 203 ? 3.245 10.416 14.496 1.00 87.19 203 LYS A C 1
ATOM 1626 O O . LYS A 1 203 ? 2.232 10.925 14.965 1.00 87.19 203 LYS A O 1
ATOM 1631 N N . GLU A 1 204 ? 3.642 10.624 13.255 1.00 90.25 204 GLU A N 1
ATOM 1632 C CA . GLU A 1 204 ? 2.936 11.403 12.265 1.00 90.25 204 GLU A CA 1
ATOM 1633 C C . GLU A 1 204 ? 1.620 10.711 11.897 1.00 90.25 204 GLU A C 1
ATOM 1635 O O . GLU A 1 204 ? 1.551 9.487 11.776 1.00 90.25 204 GLU A O 1
ATOM 1640 N N . ILE A 1 205 ? 0.573 11.512 11.689 1.00 93.50 205 ILE A N 1
ATOM 1641 C CA . ILE A 1 205 ? -0.732 11.016 11.234 1.00 93.50 205 ILE A CA 1
ATOM 1642 C C . ILE A 1 205 ? -0.629 10.524 9.788 1.00 93.50 205 ILE A C 1
ATOM 1644 O O . ILE A 1 205 ? -1.203 9.498 9.451 1.00 93.50 205 ILE A O 1
ATOM 1648 N N . TYR A 1 206 ? 0.125 11.230 8.944 1.00 95.00 206 TYR A N 1
ATOM 1649 C CA . TYR A 1 206 ? 0.330 10.882 7.540 1.00 95.00 206 TYR A CA 1
ATOM 1650 C C . TYR A 1 206 ? 1.780 10.474 7.314 1.00 95.00 206 TYR A C 1
ATOM 1652 O O . TYR A 1 206 ? 2.709 11.277 7.464 1.00 95.00 206 TYR A O 1
ATOM 1660 N N . LEU A 1 207 ? 1.966 9.222 6.923 1.00 94.06 207 LEU A N 1
ATOM 1661 C CA . LEU A 1 207 ? 3.256 8.610 6.651 1.00 94.06 207 LEU A CA 1
ATOM 1662 C C . LEU A 1 207 ? 3.305 8.162 5.202 1.00 94.06 207 LEU A C 1
ATOM 1664 O O . LEU A 1 207 ? 2.294 7.787 4.622 1.00 94.06 207 LEU A O 1
ATOM 1668 N N . GLY A 1 208 ? 4.493 8.226 4.623 1.00 92.88 208 GLY A N 1
ATOM 1669 C CA . GLY A 1 208 ? 4.719 7.799 3.259 1.00 92.88 208 GLY A CA 1
ATOM 1670 C C . GLY A 1 208 ? 6.077 7.150 3.164 1.00 92.88 208 GLY A C 1
ATOM 1671 O O . GLY A 1 208 ? 7.046 7.639 3.749 1.00 92.88 208 GLY A O 1
ATOM 1672 N N . PHE A 1 209 ? 6.125 6.051 2.437 1.00 91.06 209 PHE A N 1
ATOM 1673 C CA . PHE A 1 209 ? 7.308 5.253 2.248 1.00 91.06 209 PHE A CA 1
ATOM 1674 C C . PHE A 1 209 ? 7.444 4.895 0.775 1.00 91.06 209 PHE A C 1
ATOM 1676 O O . PHE A 1 209 ? 6.470 4.692 0.054 1.00 91.06 209 PHE A O 1
ATOM 1683 N N . GLY A 1 210 ? 8.688 4.819 0.341 1.00 88.25 210 GLY A N 1
ATOM 1684 C CA . GLY A 1 210 ? 9.051 4.192 -0.913 1.00 88.25 210 GLY A CA 1
ATOM 1685 C C . GLY A 1 210 ? 10.428 3.585 -0.753 1.00 88.25 210 GLY A C 1
ATOM 1686 O O . GLY A 1 210 ? 10.919 3.425 0.368 1.00 88.25 210 GLY A O 1
ATOM 1687 N N . ASN A 1 211 ? 11.109 3.322 -1.858 1.00 84.25 211 ASN A N 1
ATOM 1688 C CA . ASN A 1 211 ? 12.454 2.765 -1.798 1.00 84.25 211 ASN A CA 1
ATOM 1689 C C . ASN A 1 211 ? 13.521 3.834 -1.507 1.00 84.25 211 ASN A C 1
ATOM 1691 O O . ASN A 1 211 ? 14.570 3.869 -2.139 1.00 84.25 211 ASN A O 1
ATOM 1695 N N . SER A 1 212 ? 13.284 4.691 -0.514 1.00 82.88 212 SER A N 1
ATOM 1696 C CA . SER A 1 212 ? 14.245 5.621 0.083 1.00 82.88 212 SER A CA 1
ATOM 1697 C C . SER A 1 212 ? 14.068 5.659 1.607 1.00 82.88 212 SER A C 1
ATOM 1699 O O . SER A 1 212 ? 13.120 5.096 2.154 1.00 82.88 212 SER A O 1
ATOM 1701 N N . LEU A 1 213 ? 15.018 6.263 2.326 1.00 81.69 213 LEU A N 1
ATOM 1702 C CA . LEU A 1 213 ? 14.873 6.422 3.776 1.00 81.69 213 LEU A CA 1
ATOM 1703 C C . LEU A 1 213 ? 13.764 7.446 4.086 1.00 81.69 213 LEU A C 1
ATOM 1705 O O . LEU A 1 213 ? 13.656 8.425 3.348 1.00 81.69 213 LEU A O 1
ATOM 1709 N N . PRO A 1 214 ? 12.999 7.294 5.186 1.00 82.31 214 PRO A N 1
ATOM 1710 C CA . PRO A 1 214 ? 11.932 8.236 5.546 1.00 82.31 214 PRO A CA 1
ATOM 1711 C C . PRO A 1 214 ? 12.379 9.705 5.645 1.00 82.31 214 PRO A C 1
ATOM 1713 O O . PRO A 1 214 ? 11.613 10.597 5.295 1.00 82.31 214 PRO A O 1
ATOM 1716 N N . ASP A 1 215 ? 13.625 9.955 6.065 1.00 84.44 215 ASP A N 1
ATOM 1717 C CA . ASP A 1 215 ? 14.199 11.307 6.187 1.00 84.44 215 ASP A CA 1
ATOM 1718 C C . ASP A 1 215 ? 14.617 11.920 4.836 1.00 84.44 215 ASP A C 1
ATOM 1720 O O . ASP A 1 215 ? 14.905 13.113 4.747 1.00 84.44 215 ASP A O 1
ATOM 1724 N N . ILE A 1 216 ? 14.685 11.102 3.781 1.00 87.12 216 ILE A N 1
ATOM 1725 C CA . ILE A 1 216 ? 15.048 11.498 2.415 1.00 87.12 216 ILE A CA 1
ATOM 1726 C C . ILE A 1 216 ? 14.008 10.884 1.459 1.00 87.12 216 ILE A C 1
ATOM 1728 O O . ILE A 1 216 ? 14.320 9.954 0.706 1.00 87.12 216 ILE A O 1
ATOM 1732 N N . PRO A 1 217 ? 12.739 11.323 1.530 1.00 91.31 217 PRO A N 1
ATOM 1733 C CA . PRO A 1 217 ? 11.668 10.735 0.739 1.00 91.31 217 PRO A CA 1
ATOM 1734 C C . PRO A 1 217 ? 11.839 11.059 -0.750 1.00 91.31 217 PRO A C 1
ATOM 1736 O O . PRO A 1 217 ? 12.323 12.131 -1.122 1.00 91.31 217 PRO A O 1
ATOM 1739 N N . LEU A 1 218 ? 11.391 10.141 -1.608 1.00 93.81 218 LEU A N 1
ATOM 1740 C CA . LEU A 1 218 ? 11.168 10.442 -3.023 1.00 93.81 218 LEU A CA 1
ATOM 1741 C C . LEU A 1 218 ? 10.070 11.509 -3.158 1.00 93.81 218 LEU A C 1
ATOM 1743 O O . LEU A 1 218 ? 9.115 11.540 -2.378 1.00 93.81 218 LEU A O 1
ATOM 1747 N N . LYS A 1 219 ? 10.148 12.354 -4.185 1.00 96.75 219 LYS A N 1
ATOM 1748 C CA . LYS A 1 219 ? 9.186 13.444 -4.414 1.00 96.75 219 LYS A CA 1
ATOM 1749 C C . LYS A 1 219 ? 7.768 12.951 -4.665 1.00 96.75 219 LYS A C 1
ATOM 1751 O O . LYS A 1 219 ? 6.821 13.572 -4.190 1.00 96.75 219 LYS A O 1
ATOM 1756 N N . LYS A 1 220 ? 7.618 11.787 -5.298 1.00 96.31 220 LYS A N 1
ATOM 1757 C CA . LYS A 1 220 ? 6.315 11.123 -5.426 1.00 96.31 220 LYS A CA 1
ATOM 1758 C C . LYS A 1 220 ? 5.704 10.719 -4.084 1.00 96.31 220 LYS A C 1
ATOM 1760 O O . LYS A 1 220 ? 4.493 10.787 -3.920 1.00 96.31 220 LYS A O 1
ATOM 1765 N N . VAL A 1 221 ? 6.531 10.347 -3.103 1.00 96.50 221 VAL A N 1
ATOM 1766 C CA . VAL A 1 221 ? 6.069 9.994 -1.752 1.00 96.50 221 VAL A CA 1
ATOM 1767 C C . VAL A 1 221 ? 5.579 11.243 -1.025 1.00 96.50 221 VAL A C 1
ATOM 1769 O O . VAL A 1 221 ? 4.522 11.207 -0.404 1.00 96.50 221 VAL A O 1
ATOM 1772 N N . GLU A 1 222 ? 6.294 12.365 -1.139 1.00 96.25 222 GLU A N 1
ATOM 1773 C CA . GLU A 1 222 ? 5.831 13.649 -0.593 1.00 96.25 222 GLU A CA 1
ATOM 1774 C C . GLU A 1 222 ? 4.483 14.072 -1.200 1.00 96.25 222 GLU A C 1
ATOM 1776 O O . GLU A 1 222 ? 3.565 14.417 -0.457 1.00 96.25 222 GLU A O 1
ATOM 1781 N N . ALA A 1 223 ? 4.340 13.983 -2.526 1.00 97.38 223 ALA A N 1
ATOM 1782 C CA . ALA A 1 223 ? 3.092 14.306 -3.216 1.00 97.38 223 ALA A CA 1
ATOM 1783 C C . ALA A 1 223 ? 1.939 13.381 -2.795 1.00 97.38 223 ALA A C 1
ATOM 1785 O O . ALA A 1 223 ? 0.862 13.855 -2.437 1.00 97.38 223 ALA A O 1
ATOM 1786 N N . GLY A 1 224 ? 2.183 12.070 -2.749 1.00 97.81 224 GLY A N 1
ATOM 1787 C CA . GLY A 1 224 ? 1.204 11.083 -2.300 1.00 97.81 224 GLY A CA 1
ATOM 1788 C C . GLY A 1 224 ? 0.724 11.305 -0.864 1.00 97.81 224 GLY A C 1
ATOM 1789 O O . GLY A 1 224 ? -0.461 11.139 -0.577 1.00 97.81 224 GLY A O 1
ATOM 1790 N N . LYS A 1 225 ? 1.615 11.737 0.041 1.00 97.44 225 LYS A N 1
ATOM 1791 C CA . LYS A 1 225 ? 1.236 12.110 1.415 1.00 97.44 225 LYS A CA 1
ATOM 1792 C C . LYS A 1 225 ? 0.266 13.291 1.439 1.00 97.44 225 LYS A C 1
ATOM 1794 O O . LYS A 1 225 ? -0.694 13.251 2.205 1.00 97.44 225 LYS A O 1
ATOM 1799 N N . GLU A 1 226 ? 0.501 14.318 0.623 1.00 97.75 226 GLU A N 1
ATOM 1800 C CA . GLU A 1 226 ? -0.398 15.476 0.549 1.00 97.75 226 GLU A CA 1
ATOM 1801 C C . GLU A 1 226 ? -1.756 15.088 -0.049 1.00 97.75 226 GLU A C 1
ATOM 1803 O O . GLU A 1 226 ? -2.797 15.427 0.511 1.00 97.75 226 GLU A O 1
ATOM 1808 N N . GLN A 1 227 ? -1.768 14.285 -1.118 1.00 98.12 227 GLN A N 1
ATOM 1809 C CA . GLN A 1 227 ? -3.017 13.780 -1.696 1.00 98.12 227 GLN A CA 1
ATOM 1810 C C . GLN A 1 227 ? -3.826 12.963 -0.676 1.00 98.12 227 GLN A C 1
ATOM 1812 O O . GLN A 1 227 ? -5.028 13.178 -0.519 1.00 98.12 227 GLN A O 1
ATOM 1817 N N . MET A 1 228 ? -3.174 12.069 0.074 1.00 97.94 228 MET A N 1
ATOM 1818 C CA . MET A 1 228 ? -3.818 11.309 1.151 1.00 97.94 228 MET A CA 1
ATOM 1819 C C . MET A 1 228 ? -4.412 12.227 2.219 1.00 97.94 228 MET A C 1
ATOM 1821 O O . MET A 1 228 ? -5.536 12.006 2.670 1.00 97.94 228 MET A O 1
ATOM 1825 N N . HIS A 1 229 ? -3.676 13.267 2.614 1.00 97.81 229 HIS A N 1
ATOM 1826 C CA . HIS A 1 229 ? -4.161 14.267 3.555 1.00 97.81 229 HIS A CA 1
ATOM 1827 C C . HIS A 1 229 ? -5.432 14.957 3.041 1.00 97.81 229 HIS A C 1
ATOM 1829 O O . HIS A 1 229 ? -6.427 15.018 3.765 1.00 97.81 229 HIS A O 1
ATOM 1835 N N . GLU A 1 230 ? -5.466 15.392 1.780 1.00 98.06 230 GLU A N 1
ATOM 1836 C CA . GLU A 1 230 ? -6.660 16.008 1.194 1.00 98.06 230 GLU A CA 1
ATOM 1837 C C . GLU A 1 230 ? -7.855 15.053 1.060 1.00 98.06 230 GLU A C 1
ATOM 1839 O O . GLU A 1 230 ? -9.009 15.486 1.188 1.00 98.06 230 GLU A O 1
ATOM 1844 N N . ILE A 1 231 ? -7.602 13.772 0.782 1.00 98.31 231 ILE A N 1
ATOM 1845 C CA . ILE A 1 231 ? -8.629 12.728 0.698 1.00 98.31 231 ILE A CA 1
ATOM 1846 C C . ILE A 1 231 ? -9.219 12.469 2.086 1.00 98.31 231 ILE A C 1
ATOM 1848 O O . ILE A 1 231 ? -10.427 12.629 2.272 1.00 98.31 231 ILE A O 1
ATOM 1852 N N . CYS A 1 232 ? -8.385 12.144 3.078 1.00 97.00 232 CYS A N 1
ATOM 1853 C CA . CYS A 1 232 ? -8.834 11.830 4.435 1.00 97.00 232 CYS A CA 1
ATOM 1854 C C . CYS A 1 232 ? -9.494 13.031 5.118 1.00 97.00 232 CYS A C 1
ATOM 1856 O O . CYS A 1 232 ? -10.484 12.858 5.816 1.00 97.00 232 CYS A O 1
ATOM 1858 N N . ARG A 1 233 ? -9.044 14.266 4.857 1.00 95.69 233 ARG A N 1
ATOM 1859 C CA . ARG A 1 233 ? -9.709 15.476 5.376 1.00 95.69 233 ARG A CA 1
ATOM 1860 C C . ARG A 1 233 ? -11.181 15.580 4.949 1.00 95.69 233 ARG A C 1
ATOM 1862 O O . ARG A 1 233 ? -11.953 16.286 5.594 1.00 95.69 233 ARG A O 1
ATOM 1869 N N . ARG A 1 234 ? -11.556 14.953 3.830 1.00 96.75 234 ARG A N 1
ATOM 1870 C CA . ARG A 1 234 ? -12.909 15.005 3.259 1.00 96.75 234 ARG A CA 1
ATOM 1871 C C . ARG A 1 234 ? -13.713 13.722 3.462 1.00 96.75 234 ARG A C 1
ATOM 1873 O O . ARG A 1 234 ? -14.931 13.822 3.458 1.00 96.75 234 ARG A O 1
ATOM 1880 N N . LEU A 1 235 ? -13.055 12.561 3.540 1.00 97.00 235 LEU A N 1
ATOM 1881 C CA . LEU A 1 235 ? -13.672 11.240 3.342 1.00 97.00 235 LEU A CA 1
ATOM 1882 C C . LEU A 1 235 ? -13.217 10.199 4.388 1.00 97.00 235 LEU A C 1
ATOM 1884 O O . LEU A 1 235 ? -13.011 9.036 4.055 1.00 97.00 235 LEU A O 1
ATOM 1888 N N . ASN A 1 236 ? -13.000 10.594 5.642 1.00 92.88 236 ASN A N 1
ATOM 1889 C CA . ASN A 1 236 ? -12.518 9.710 6.717 1.00 92.88 236 ASN A CA 1
ATOM 1890 C C . ASN A 1 236 ? -13.630 9.087 7.588 1.00 92.88 236 ASN A C 1
ATOM 1892 O O . ASN A 1 236 ? -13.330 8.524 8.643 1.00 92.88 236 ASN A O 1
ATOM 1896 N N . ASN A 1 237 ? -14.891 9.136 7.153 1.00 96.19 237 ASN A N 1
ATOM 1897 C CA . ASN A 1 237 ? -16.013 8.494 7.847 1.00 96.19 237 ASN A CA 1
ATOM 1898 C C . ASN A 1 237 ? -16.482 7.235 7.109 1.00 96.19 237 ASN A C 1
ATOM 1900 O O . ASN A 1 237 ? -16.259 7.064 5.906 1.00 96.19 237 ASN A O 1
ATOM 1904 N N . ILE A 1 238 ? -17.141 6.322 7.824 1.00 95.44 238 ILE A N 1
ATOM 1905 C CA . ILE A 1 238 ? -17.569 5.035 7.254 1.00 95.44 238 ILE A CA 1
ATOM 1906 C C . ILE A 1 238 ? -18.643 5.200 6.166 1.00 95.44 238 ILE A C 1
ATOM 1908 O O . ILE A 1 238 ? -18.700 4.421 5.214 1.00 95.44 238 ILE A O 1
ATOM 1912 N N . GLU A 1 239 ? -19.464 6.245 6.270 1.00 97.06 239 GLU A N 1
ATOM 1913 C CA . GLU A 1 239 ? -20.453 6.640 5.261 1.00 97.06 239 GLU A CA 1
ATOM 1914 C C . GLU A 1 239 ? -19.825 7.039 3.918 1.00 97.06 239 GLU A C 1
ATOM 1916 O O . GLU A 1 239 ? -20.420 6.802 2.865 1.00 97.06 239 GLU A O 1
ATOM 1921 N N . ASP A 1 240 ? -18.590 7.541 3.944 1.00 97.44 240 ASP A N 1
ATOM 1922 C CA . ASP A 1 240 ? -17.845 7.976 2.764 1.00 97.44 240 ASP A CA 1
ATOM 1923 C C . ASP A 1 240 ? -17.033 6.846 2.113 1.00 97.44 240 ASP A C 1
ATOM 1925 O O . ASP A 1 240 ? -16.353 7.081 1.112 1.00 97.44 240 ASP A O 1
ATOM 1929 N N . LYS A 1 241 ? -17.097 5.607 2.633 1.00 97.94 241 LYS A N 1
ATOM 1930 C CA . LYS A 1 241 ? -16.203 4.499 2.243 1.00 97.94 241 LYS A CA 1
ATOM 1931 C C . LYS A 1 241 ? -16.059 4.324 0.730 1.00 97.94 241 LYS A C 1
ATOM 1933 O O . LYS A 1 241 ? -14.950 4.146 0.234 1.00 97.94 241 LYS A O 1
ATOM 1938 N N . ALA A 1 242 ? -17.163 4.363 -0.015 1.00 98.06 242 ALA A N 1
ATOM 1939 C CA . ALA A 1 242 ? -17.125 4.179 -1.466 1.00 98.06 242 ALA A CA 1
ATOM 1940 C C . ALA A 1 242 ? -16.317 5.285 -2.168 1.00 98.06 242 ALA A C 1
ATOM 1942 O O . ALA A 1 242 ? -15.457 4.984 -2.996 1.00 98.06 242 ALA A O 1
ATOM 1943 N N . ALA A 1 243 ? -16.551 6.546 -1.792 1.00 98.50 243 ALA A N 1
ATOM 1944 C CA . ALA A 1 243 ? -15.828 7.693 -2.330 1.00 98.50 243 ALA A CA 1
ATOM 1945 C C . ALA A 1 243 ? -14.363 7.701 -1.870 1.00 98.50 243 ALA A C 1
ATOM 1947 O O . ALA A 1 243 ? -13.477 7.997 -2.672 1.00 98.50 243 ALA A O 1
ATOM 1948 N N . LEU A 1 244 ? -14.098 7.334 -0.610 1.00 98.62 244 LEU A N 1
ATOM 1949 C CA . LEU A 1 244 ? -12.748 7.167 -0.070 1.00 98.62 244 LEU A CA 1
ATOM 1950 C C . LEU A 1 244 ? -11.952 6.165 -0.912 1.00 98.62 244 LEU A C 1
ATOM 1952 O O . LEU A 1 244 ? -10.894 6.509 -1.430 1.00 98.62 244 LEU A O 1
ATOM 1956 N N . VAL A 1 245 ? -12.481 4.952 -1.109 1.00 98.56 245 VAL A N 1
ATOM 1957 C CA . VAL A 1 245 ? -11.823 3.902 -1.903 1.00 98.56 245 VAL A CA 1
ATOM 1958 C C . VAL A 1 245 ? -11.574 4.368 -3.337 1.00 98.56 245 VAL A C 1
ATOM 1960 O O . VAL A 1 245 ? -10.487 4.151 -3.862 1.00 98.56 245 VAL A O 1
ATOM 1963 N N . GLU A 1 246 ? -12.539 5.035 -3.971 1.00 98.44 246 GLU A N 1
ATOM 1964 C CA . GLU A 1 246 ? -12.364 5.563 -5.328 1.00 98.44 246 GLU A CA 1
ATOM 1965 C C . GLU A 1 246 ? -11.239 6.608 -5.412 1.00 98.44 246 GLU A C 1
ATOM 1967 O O . GLU A 1 246 ? -10.392 6.516 -6.299 1.00 98.44 246 GLU A O 1
ATOM 1972 N N . ASN A 1 247 ? -11.181 7.555 -4.470 1.00 98.69 247 ASN A N 1
ATOM 1973 C CA . ASN A 1 247 ? -10.136 8.584 -4.440 1.00 98.69 247 ASN A CA 1
ATOM 1974 C C . ASN A 1 247 ? -8.753 7.976 -4.142 1.00 98.69 247 ASN A C 1
ATOM 1976 O O . ASN A 1 247 ? -7.764 8.382 -4.743 1.00 98.69 247 ASN A O 1
ATOM 1980 N N . LEU A 1 248 ? -8.673 6.970 -3.265 1.00 98.69 248 LEU A N 1
ATOM 1981 C CA . LEU A 1 248 ? -7.423 6.250 -3.000 1.00 98.69 248 LEU A CA 1
ATOM 1982 C C . LEU A 1 248 ? -6.946 5.459 -4.226 1.00 98.69 248 LEU A C 1
ATOM 1984 O O . LEU A 1 248 ? -5.753 5.429 -4.508 1.00 98.69 248 LEU A O 1
ATOM 1988 N N . ILE A 1 249 ? -7.859 4.852 -4.993 1.00 98.50 249 ILE A N 1
ATOM 1989 C CA . ILE A 1 249 ? -7.509 4.201 -6.265 1.00 98.50 249 ILE A CA 1
ATOM 1990 C C . ILE A 1 249 ? -6.993 5.231 -7.274 1.00 98.50 249 ILE A C 1
ATOM 1992 O O . ILE A 1 249 ? -6.059 4.926 -8.009 1.00 98.50 249 ILE A O 1
ATOM 1996 N N . GLN A 1 250 ? -7.592 6.425 -7.331 1.00 98.44 250 GLN A N 1
ATOM 1997 C CA . GLN A 1 250 ? -7.121 7.505 -8.203 1.00 98.44 250 GLN A CA 1
ATOM 1998 C C . GLN A 1 250 ? -5.705 7.952 -7.820 1.00 98.44 250 GLN A C 1
ATOM 2000 O O . GLN A 1 250 ? -4.856 8.001 -8.701 1.00 98.44 250 GLN A O 1
ATOM 2005 N N . LEU A 1 251 ? -5.428 8.153 -6.526 1.00 98.44 251 LEU A N 1
ATOM 2006 C CA . LEU A 1 251 ? -4.080 8.434 -6.011 1.00 98.44 251 LEU A CA 1
ATOM 2007 C C . LEU A 1 251 ? -3.084 7.346 -6.434 1.00 98.44 251 LEU A C 1
ATOM 2009 O O . LEU A 1 251 ? -2.029 7.640 -6.983 1.00 98.44 251 LEU A O 1
ATOM 2013 N N . LEU A 1 252 ? -3.423 6.068 -6.232 1.00 98.38 252 LEU A N 1
ATOM 2014 C CA . LEU A 1 252 ? -2.548 4.942 -6.590 1.00 98.38 252 LEU A CA 1
ATOM 2015 C C . LEU A 1 252 ? -2.356 4.766 -8.108 1.00 98.38 252 LEU A C 1
ATOM 2017 O O . LEU A 1 252 ? -1.459 4.038 -8.536 1.00 98.38 252 LEU A O 1
ATOM 2021 N N . LYS A 1 253 ? -3.190 5.408 -8.928 1.00 97.25 253 LYS A N 1
ATOM 2022 C CA . LYS A 1 253 ? -3.106 5.405 -10.394 1.00 97.25 253 LYS A CA 1
ATOM 2023 C C . LYS A 1 253 ? -2.559 6.709 -10.971 1.00 97.25 253 LYS A C 1
ATOM 2025 O O . LYS A 1 253 ? -2.561 6.852 -12.191 1.00 97.25 253 LYS A O 1
ATOM 2030 N N . ASP A 1 254 ? -2.100 7.623 -10.123 1.00 97.50 254 ASP A N 1
ATOM 2031 C CA . ASP A 1 254 ? -1.551 8.903 -10.550 1.00 97.50 254 ASP A CA 1
ATOM 2032 C C . ASP A 1 254 ? -0.214 8.715 -11.286 1.00 97.50 254 ASP A C 1
ATOM 2034 O O . ASP A 1 254 ? 0.775 8.237 -10.721 1.00 97.50 254 ASP A O 1
ATOM 2038 N N . ASP A 1 255 ? -0.198 9.067 -12.570 1.00 96.06 255 ASP A N 1
ATOM 2039 C CA . ASP A 1 255 ? 0.963 8.986 -13.452 1.00 96.06 255 ASP A CA 1
ATOM 2040 C C . ASP A 1 255 ? 1.733 10.317 -13.566 1.00 96.06 255 ASP A C 1
ATOM 2042 O O . ASP A 1 255 ? 2.674 10.422 -14.364 1.00 96.06 255 ASP A O 1
ATOM 2046 N N . GLU A 1 256 ? 1.396 11.320 -12.742 1.00 97.19 256 GLU A N 1
ATOM 2047 C CA . GLU A 1 256 ? 2.146 12.570 -12.652 1.00 97.19 256 GLU A CA 1
ATOM 2048 C C . GLU A 1 256 ? 3.601 12.313 -12.230 1.00 97.19 256 GLU A C 1
ATOM 2050 O O . GLU A 1 256 ? 3.905 11.599 -11.274 1.00 97.19 256 GLU A O 1
ATOM 2055 N N . ARG A 1 257 ? 4.543 12.916 -12.964 1.00 96.44 257 ARG A N 1
ATOM 2056 C CA . ARG A 1 257 ? 5.978 12.813 -12.680 1.00 96.44 257 ARG A CA 1
ATOM 2057 C C . ARG A 1 257 ? 6.417 13.905 -11.718 1.00 96.44 257 ARG A C 1
ATOM 2059 O O . ARG A 1 257 ? 6.439 15.082 -12.076 1.00 96.44 257 ARG A O 1
ATOM 2066 N N . HIS A 1 258 ? 6.899 13.511 -10.549 1.00 96.44 258 HIS A N 1
ATOM 2067 C CA . HIS A 1 258 ? 7.382 14.433 -9.528 1.00 96.44 258 HIS A CA 1
ATOM 2068 C C . HIS A 1 258 ? 8.890 14.667 -9.663 1.00 96.44 258 HIS A C 1
ATOM 2070 O O . HIS A 1 258 ? 9.707 14.068 -8.968 1.00 96.44 258 HIS A O 1
ATOM 2076 N N . LEU A 1 259 ? 9.262 15.556 -10.585 1.00 95.19 259 LEU A N 1
ATOM 2077 C CA . LEU A 1 259 ? 10.644 15.968 -10.844 1.00 95.19 259 LEU A CA 1
ATOM 2078 C C . LEU A 1 259 ? 10.829 17.477 -10.592 1.00 95.19 259 LEU A C 1
ATOM 2080 O O . LEU A 1 259 ? 9.886 18.246 -10.777 1.00 95.19 259 LEU A O 1
ATOM 2084 N N . PRO A 1 260 ? 12.044 17.941 -10.247 1.00 96.06 260 PRO A N 1
ATOM 2085 C CA . PRO A 1 260 ? 13.256 17.151 -10.026 1.00 96.06 260 PRO A CA 1
ATOM 2086 C C . PRO A 1 260 ? 13.212 16.373 -8.703 1.00 96.06 260 PRO A C 1
ATOM 2088 O O . PRO A 1 260 ? 12.840 16.924 -7.670 1.00 96.06 260 PRO A O 1
ATOM 2091 N N . ASP A 1 261 ? 13.668 15.120 -8.730 1.00 95.50 261 ASP A N 1
ATOM 2092 C CA . ASP A 1 261 ? 13.839 14.282 -7.538 1.00 95.50 261 ASP A CA 1
ATOM 2093 C C . ASP A 1 261 ? 15.337 14.012 -7.299 1.00 95.50 261 ASP A C 1
ATOM 2095 O O . ASP A 1 261 ? 15.945 13.227 -8.033 1.00 95.50 261 ASP A O 1
ATOM 2099 N N . PRO A 1 262 ? 15.966 14.667 -6.302 1.00 93.06 262 PRO A N 1
ATOM 2100 C CA . PRO A 1 262 ? 17.392 14.502 -6.032 1.00 93.06 262 PRO A CA 1
ATOM 2101 C C . PRO A 1 262 ? 17.797 13.079 -5.631 1.00 93.06 262 PRO A C 1
ATOM 2103 O O . PRO A 1 262 ? 18.888 12.633 -5.995 1.00 93.06 262 PRO A O 1
ATOM 2106 N N . GLU A 1 263 ? 16.952 12.368 -4.881 1.00 91.19 263 GLU A N 1
ATOM 2107 C CA . GLU A 1 263 ? 17.275 11.022 -4.403 1.00 91.19 263 GLU A CA 1
ATOM 2108 C C . GLU A 1 263 ? 17.132 10.010 -5.542 1.00 91.19 263 GLU A C 1
ATOM 2110 O O . GLU A 1 263 ? 18.004 9.159 -5.736 1.00 91.19 263 GLU A O 1
ATOM 2115 N N . LEU A 1 264 ? 16.105 10.156 -6.379 1.00 90.44 264 LEU A N 1
ATOM 2116 C CA . LEU A 1 264 ? 15.935 9.319 -7.561 1.00 90.44 264 LEU A CA 1
ATOM 2117 C C . LEU A 1 264 ? 17.028 9.571 -8.608 1.00 90.44 264 LEU A C 1
ATOM 2119 O O . LEU A 1 264 ? 17.594 8.616 -9.144 1.00 90.44 264 LEU A O 1
ATOM 2123 N N . ALA A 1 265 ? 17.392 10.837 -8.845 1.00 91.94 265 ALA A N 1
ATOM 2124 C CA . ALA A 1 265 ? 18.490 11.211 -9.737 1.00 91.94 265 ALA A CA 1
ATOM 2125 C C . ALA A 1 265 ? 19.831 10.606 -9.292 1.00 91.94 265 ALA A C 1
ATOM 2127 O O . ALA A 1 265 ? 20.638 10.197 -10.126 1.00 91.94 265 ALA A O 1
ATOM 2128 N N . LYS A 1 266 ? 20.061 10.511 -7.977 1.00 89.44 266 LYS A N 1
ATOM 2129 C CA . LYS A 1 266 ? 21.255 9.894 -7.391 1.00 89.44 266 LYS A CA 1
ATOM 2130 C C . LYS A 1 266 ? 21.245 8.368 -7.506 1.00 89.44 266 LYS A C 1
ATOM 2132 O O . LYS A 1 266 ? 22.270 7.779 -7.837 1.00 89.44 266 LYS A O 1
ATOM 2137 N N . ARG A 1 267 ? 20.118 7.717 -7.201 1.00 83.94 267 ARG A N 1
ATOM 2138 C CA . ARG A 1 267 ? 20.017 6.247 -7.134 1.00 83.94 267 ARG A CA 1
ATOM 2139 C C . ARG A 1 267 ? 19.860 5.587 -8.499 1.00 83.94 267 ARG A C 1
ATOM 2141 O O . ARG A 1 267 ? 20.387 4.501 -8.720 1.00 83.94 267 ARG A O 1
ATOM 2148 N N . ARG A 1 268 ? 19.070 6.199 -9.383 1.00 87.44 268 ARG A N 1
ATOM 2149 C CA . ARG A 1 268 ? 18.614 5.619 -10.655 1.00 87.44 268 ARG A CA 1
ATOM 2150 C C . ARG A 1 268 ? 18.657 6.661 -11.787 1.00 87.44 268 ARG A C 1
ATOM 2152 O O . ARG A 1 268 ? 17.643 6.879 -12.450 1.00 87.44 268 ARG A O 1
ATOM 2159 N N . PRO A 1 269 ? 19.815 7.288 -12.074 1.00 88.38 269 PRO A N 1
ATOM 2160 C CA . PRO A 1 269 ? 19.908 8.396 -13.031 1.00 88.38 269 PRO A CA 1
ATOM 2161 C C . PRO A 1 269 ? 19.361 8.063 -14.428 1.00 88.38 269 PRO A C 1
ATOM 2163 O O . PRO A 1 269 ? 18.768 8.934 -15.065 1.00 88.38 269 PRO A O 1
ATOM 2166 N N . ALA A 1 270 ? 19.523 6.813 -14.882 1.00 88.56 270 ALA A N 1
ATOM 2167 C CA . ALA A 1 270 ? 19.102 6.349 -16.205 1.00 88.56 270 ALA A CA 1
ATOM 2168 C C . ALA A 1 270 ? 17.577 6.194 -16.368 1.00 88.56 270 ALA A C 1
ATOM 2170 O O . ALA A 1 270 ? 17.073 6.334 -17.480 1.00 88.56 270 ALA A O 1
ATOM 2171 N N . VAL A 1 271 ? 16.848 5.920 -15.279 1.00 88.12 271 VAL A N 1
ATOM 2172 C CA . VAL A 1 271 ? 15.398 5.630 -15.302 1.00 88.12 271 VAL A CA 1
ATOM 2173 C C . VAL A 1 271 ? 14.583 6.552 -14.385 1.00 88.12 271 VAL A C 1
ATOM 2175 O O . VAL A 1 271 ? 13.412 6.295 -14.116 1.00 88.12 271 VAL A O 1
ATOM 2178 N N . GLN A 1 272 ? 15.180 7.648 -13.900 1.00 91.88 272 GLN A N 1
ATOM 2179 C CA . GLN A 1 272 ? 14.541 8.552 -12.935 1.00 91.88 272 GLN A CA 1
ATOM 2180 C C . GLN A 1 272 ? 13.211 9.124 -13.443 1.00 91.88 272 GLN A C 1
ATOM 2182 O O . GLN A 1 272 ? 12.262 9.260 -12.684 1.00 91.88 272 GLN A O 1
ATOM 2187 N N . ASN A 1 273 ? 13.106 9.416 -14.741 1.00 91.06 273 ASN A N 1
ATOM 2188 C CA . ASN A 1 273 ? 11.883 9.986 -15.299 1.00 91.06 273 ASN A CA 1
ATOM 2189 C C . ASN A 1 273 ? 10.727 8.983 -15.235 1.00 91.06 273 ASN A C 1
ATOM 2191 O O . ASN A 1 273 ? 9.589 9.366 -14.985 1.00 91.06 273 ASN A O 1
ATOM 2195 N N . GLN A 1 274 ? 11.024 7.706 -15.454 1.00 90.94 274 GLN A N 1
ATOM 2196 C CA . GLN A 1 274 ? 10.056 6.620 -15.490 1.00 90.94 274 GLN A CA 1
ATOM 2197 C C . GLN A 1 274 ? 9.581 6.199 -14.093 1.00 90.94 274 GLN A C 1
ATOM 2199 O O . GLN A 1 274 ? 8.448 5.758 -13.955 1.00 90.94 274 GLN A O 1
ATOM 2204 N N . LEU A 1 275 ? 10.431 6.350 -13.074 1.00 92.88 275 LEU A N 1
ATOM 2205 C CA . LEU A 1 275 ? 10.136 5.986 -11.681 1.00 92.88 275 LEU A CA 1
ATOM 2206 C C . LEU A 1 275 ? 9.554 7.143 -10.847 1.00 92.88 275 LEU A C 1
ATOM 2208 O O . LEU A 1 275 ? 9.161 6.960 -9.698 1.00 92.88 275 LEU A O 1
ATOM 2212 N N . SER A 1 276 ? 9.505 8.351 -11.413 1.00 95.00 276 SER A N 1
ATOM 2213 C CA . SER A 1 276 ? 9.101 9.570 -10.695 1.00 95.00 276 SER A CA 1
ATOM 2214 C C . SER A 1 276 ? 7.592 9.736 -10.466 1.00 95.00 276 SER A C 1
ATOM 2216 O O . SER A 1 276 ? 7.196 10.734 -9.867 1.00 95.00 276 SER A O 1
ATOM 2218 N N . SER A 1 277 ? 6.760 8.794 -10.915 1.00 96.25 277 SER A N 1
ATOM 2219 C CA . SER A 1 277 ? 5.306 8.778 -10.700 1.00 96.25 277 SER A CA 1
ATOM 2220 C C . SER A 1 277 ? 4.881 7.737 -9.662 1.00 96.25 277 SER A C 1
ATOM 2222 O O . SER A 1 277 ? 5.612 6.780 -9.394 1.00 96.25 277 SER A O 1
ATOM 2224 N N . ILE A 1 278 ? 3.701 7.930 -9.061 1.00 97.12 278 ILE A N 1
ATOM 2225 C CA . ILE A 1 278 ? 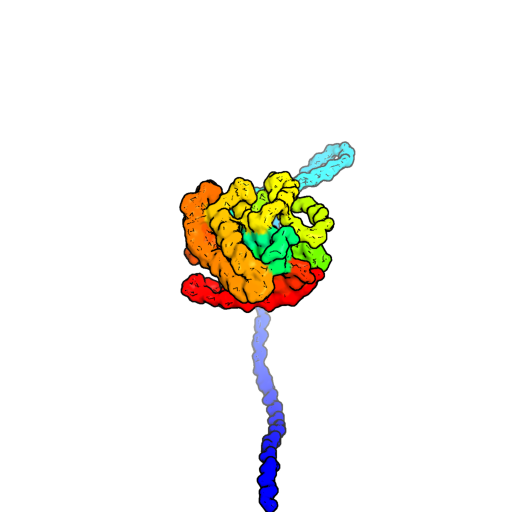3.099 6.964 -8.123 1.00 97.12 278 ILE A CA 1
ATOM 2226 C C . ILE A 1 278 ? 2.698 5.687 -8.871 1.00 97.12 278 ILE A C 1
ATOM 2228 O O . ILE A 1 278 ? 2.989 4.581 -8.418 1.00 97.12 278 ILE A O 1
ATOM 2232 N N . PHE A 1 279 ? 2.064 5.846 -10.032 1.00 96.44 279 PHE A N 1
ATOM 2233 C CA . PHE A 1 279 ? 1.805 4.785 -10.992 1.00 96.44 279 PHE A CA 1
ATOM 2234 C C . PHE A 1 279 ? 2.986 4.657 -11.951 1.00 96.44 279 PHE A C 1
ATOM 2236 O O . PHE A 1 279 ? 3.180 5.486 -12.845 1.00 96.44 279 PHE A O 1
ATOM 2243 N N . VAL A 1 280 ? 3.794 3.618 -11.775 1.00 94.38 280 VAL A N 1
ATOM 2244 C CA . VAL A 1 280 ? 4.974 3.375 -12.605 1.00 94.38 280 VAL A CA 1
ATOM 2245 C C . VAL A 1 280 ? 4.589 2.563 -13.838 1.00 94.38 280 VAL A C 1
ATOM 2247 O O . VAL A 1 280 ? 3.928 1.531 -13.750 1.00 94.38 280 VAL A O 1
ATOM 2250 N N . SER A 1 281 ? 5.054 2.993 -15.011 1.00 91.94 281 SER A N 1
ATOM 2251 C CA . SER A 1 281 ? 4.870 2.256 -16.263 1.00 91.94 281 SER A CA 1
ATOM 2252 C C . SER A 1 281 ? 6.106 2.364 -17.147 1.00 91.94 281 SER A C 1
ATOM 2254 O O . SER A 1 281 ? 6.461 3.443 -17.626 1.00 91.94 281 SER A O 1
ATOM 2256 N N . ILE A 1 282 ? 6.761 1.223 -17.373 1.00 91.31 282 ILE A N 1
ATOM 2257 C CA . ILE A 1 282 ? 7.943 1.074 -18.230 1.00 91.31 282 ILE A CA 1
ATOM 2258 C C . ILE A 1 282 ? 7.708 -0.099 -19.198 1.00 91.31 282 ILE A C 1
ATOM 2260 O O . ILE A 1 282 ? 8.258 -1.189 -19.006 1.00 91.31 282 ILE A O 1
ATOM 2264 N N . PRO A 1 283 ? 6.859 0.074 -20.231 1.00 87.44 283 PRO A N 1
ATOM 2265 C CA . PRO A 1 283 ? 6.496 -1.005 -21.150 1.00 87.44 283 PRO A CA 1
ATOM 2266 C C . PRO A 1 283 ? 7.704 -1.668 -21.820 1.00 87.44 283 PRO A C 1
ATOM 2268 O O . PRO A 1 283 ? 7.751 -2.892 -21.918 1.00 87.44 283 PRO A O 1
ATOM 2271 N N . GLU A 1 284 ? 8.701 -0.880 -22.229 1.00 85.75 284 GLU A N 1
ATOM 2272 C CA . GLU A 1 284 ? 9.917 -1.365 -22.891 1.00 85.75 284 GLU A CA 1
ATOM 2273 C C . GLU A 1 284 ? 10.785 -2.219 -21.957 1.00 85.75 284 GLU A C 1
ATOM 2275 O O . GLU A 1 284 ? 11.422 -3.167 -22.407 1.00 85.75 284 GLU A O 1
ATOM 2280 N N . GLY A 1 285 ? 10.772 -1.909 -20.656 1.00 85.38 285 GLY A N 1
ATOM 2281 C CA . GLY A 1 285 ? 11.458 -2.676 -19.611 1.00 85.38 285 GLY A CA 1
ATOM 2282 C C . GLY A 1 285 ? 10.626 -3.830 -19.050 1.00 85.38 285 GLY A C 1
ATOM 2283 O O . GLY A 1 285 ? 11.097 -4.569 -18.190 1.00 85.38 285 GLY A O 1
ATOM 2284 N N . GLY A 1 286 ? 9.376 -3.987 -19.501 1.00 89.81 286 GLY A N 1
ATOM 2285 C CA . GLY A 1 286 ? 8.453 -4.982 -18.965 1.00 89.81 286 GLY A CA 1
ATOM 2286 C C . GLY A 1 286 ? 8.189 -4.816 -17.465 1.00 89.81 286 GLY A C 1
ATOM 2287 O O . GLY A 1 286 ? 7.982 -5.822 -16.787 1.00 89.81 286 GLY A O 1
ATOM 2288 N N . TYR A 1 287 ? 8.224 -3.582 -16.958 1.00 91.19 287 TYR A N 1
ATOM 2289 C CA . TYR A 1 287 ? 8.166 -3.248 -15.535 1.00 91.19 287 TYR A CA 1
ATOM 2290 C C . TYR A 1 287 ? 7.121 -2.164 -15.254 1.00 91.19 287 TYR A C 1
ATOM 2292 O O . TYR A 1 287 ? 6.967 -1.236 -16.049 1.00 91.19 287 TYR A O 1
ATOM 2300 N N . GLY A 1 288 ? 6.435 -2.248 -14.115 1.00 93.62 288 GLY A N 1
ATOM 2301 C CA . GLY A 1 288 ? 5.547 -1.185 -13.648 1.00 93.62 288 GLY A CA 1
ATOM 2302 C C . GLY A 1 288 ? 4.674 -1.596 -12.471 1.00 93.62 288 GLY A C 1
ATOM 2303 O O . GLY A 1 288 ? 4.843 -2.677 -11.903 1.00 93.62 288 GLY A O 1
ATOM 2304 N N . THR A 1 289 ? 3.715 -0.744 -12.127 1.00 94.56 289 THR A N 1
ATOM 2305 C CA . THR A 1 289 ? 2.722 -1.014 -11.092 1.00 94.56 289 THR A CA 1
ATOM 2306 C C . THR A 1 289 ? 1.823 -2.163 -11.514 1.00 94.56 289 THR A C 1
ATOM 2308 O O . THR A 1 289 ? 1.231 -2.167 -12.596 1.00 94.56 289 THR A O 1
ATOM 2311 N N . ARG A 1 290 ? 1.716 -3.167 -10.646 1.00 94.38 290 ARG A N 1
ATOM 2312 C CA . ARG A 1 290 ? 0.950 -4.393 -10.912 1.00 94.38 290 ARG A CA 1
ATOM 2313 C C . ARG A 1 290 ? -0.198 -4.617 -9.960 1.00 94.38 290 ARG A C 1
ATOM 2315 O O . ARG A 1 290 ? -1.128 -5.341 -10.314 1.00 94.38 290 ARG A O 1
ATOM 2322 N N . THR A 1 291 ? -0.124 -4.014 -8.786 1.00 95.25 291 THR A N 1
ATOM 2323 C CA . THR A 1 291 ? -1.097 -4.208 -7.724 1.00 95.25 291 THR A CA 1
ATOM 2324 C C . THR A 1 291 ? -1.322 -2.890 -7.013 1.00 95.25 291 THR A C 1
ATOM 2326 O O . THR A 1 291 ? -0.356 -2.238 -6.632 1.00 95.25 291 THR A O 1
ATOM 2329 N N . HIS A 1 292 ? -2.590 -2.553 -6.804 1.00 97.44 292 HIS A N 1
ATOM 2330 C CA . HIS A 1 292 ? -3.039 -1.507 -5.895 1.00 97.44 292 HIS A CA 1
ATOM 2331 C C . HIS A 1 292 ? -3.715 -2.182 -4.707 1.00 97.44 292 HIS A C 1
ATOM 2333 O O . HIS A 1 292 ? -4.723 -2.864 -4.902 1.00 97.44 292 HIS A O 1
ATOM 2339 N N . THR A 1 293 ? -3.203 -1.997 -3.498 1.00 98.12 293 THR A N 1
ATOM 2340 C CA . THR A 1 293 ? -3.780 -2.556 -2.273 1.00 98.12 293 THR A CA 1
ATOM 2341 C C . THR A 1 293 ? -4.247 -1.420 -1.370 1.00 98.12 293 THR A C 1
ATOM 2343 O O . THR A 1 293 ? -3.481 -0.514 -1.053 1.00 98.12 293 THR A O 1
ATOM 2346 N N . ILE A 1 294 ? -5.504 -1.478 -0.937 1.00 98.50 294 ILE A N 1
ATOM 2347 C CA . ILE A 1 294 ? -6.084 -0.588 0.068 1.00 98.50 294 ILE A CA 1
ATOM 2348 C C . ILE A 1 294 ? -6.535 -1.437 1.249 1.00 98.50 294 ILE A C 1
ATOM 2350 O O . ILE A 1 294 ? -7.245 -2.430 1.079 1.00 98.50 294 ILE A O 1
ATOM 2354 N N . ILE A 1 295 ? -6.137 -1.029 2.449 1.00 98.38 295 ILE A N 1
ATOM 2355 C CA . ILE A 1 295 ? -6.584 -1.628 3.703 1.00 98.38 295 ILE A CA 1
ATOM 2356 C C . ILE A 1 295 ? -7.207 -0.529 4.544 1.00 98.38 295 ILE A C 1
ATOM 2358 O O . ILE A 1 295 ? -6.536 0.444 4.887 1.00 98.38 295 ILE A O 1
ATOM 2362 N N . LEU A 1 296 ? -8.477 -0.700 4.891 1.00 98.38 296 LEU A N 1
ATOM 2363 C CA . LEU A 1 296 ? -9.188 0.182 5.807 1.00 98.38 296 LEU A CA 1
ATOM 2364 C C . LEU A 1 296 ? -9.411 -0.570 7.112 1.00 98.38 296 LEU A C 1
ATOM 2366 O O . LEU A 1 296 ? -9.936 -1.678 7.091 1.00 98.38 296 LEU A O 1
ATOM 2370 N N . ILE A 1 297 ? -9.025 0.021 8.238 1.00 97.69 297 ILE A N 1
ATOM 2371 C CA . ILE A 1 297 ? -9.289 -0.524 9.570 1.00 97.69 297 ILE A CA 1
ATOM 2372 C C . ILE A 1 297 ? -10.097 0.509 10.338 1.00 97.69 297 ILE A C 1
ATOM 2374 O O . ILE A 1 297 ? -9.608 1.602 10.632 1.00 97.69 297 ILE A O 1
ATOM 2378 N N . THR A 1 298 ? -11.335 0.177 10.683 1.00 97.31 298 THR A N 1
ATOM 2379 C CA . THR A 1 298 ? -12.181 1.050 11.501 1.00 97.31 298 THR A CA 1
ATOM 2380 C C . THR A 1 298 ? -11.710 1.049 12.957 1.00 97.31 298 THR A C 1
ATOM 2382 O O . THR A 1 298 ? -10.983 0.162 13.411 1.00 97.31 298 THR A O 1
ATOM 2385 N N . LYS A 1 299 ? -12.149 2.028 13.748 1.00 95.19 299 LYS A N 1
ATOM 2386 C CA . LYS A 1 299 ? -11.936 2.037 15.205 1.00 95.19 299 LYS A CA 1
ATOM 2387 C C . LYS A 1 299 ? -12.690 0.918 15.929 1.00 95.19 299 LYS A C 1
ATOM 2389 O O . LYS A 1 299 ? -12.322 0.558 17.043 1.00 95.19 299 LYS A O 1
ATOM 2394 N N . THR A 1 300 ? -13.717 0.348 15.299 1.00 95.00 300 THR A N 1
ATOM 2395 C CA . THR A 1 300 ? -14.446 -0.818 15.818 1.00 95.00 300 THR A CA 1
ATOM 2396 C C . THR A 1 300 ? -13.732 -2.143 15.544 1.00 95.00 300 THR A C 1
ATOM 2398 O O . THR A 1 300 ? -14.129 -3.156 16.112 1.00 95.00 300 THR A O 1
ATOM 2401 N N . GLY A 1 301 ? -12.669 -2.141 14.729 1.00 94.50 301 GLY A N 1
ATOM 2402 C CA . GLY A 1 301 ? -11.883 -3.330 14.394 1.00 94.50 301 GLY A CA 1
ATOM 2403 C C . GLY A 1 301 ? -12.334 -4.062 13.129 1.00 94.50 301 GLY A C 1
ATOM 2404 O O . GLY A 1 301 ? -11.780 -5.119 12.838 1.00 94.50 301 GLY A O 1
ATOM 2405 N N . GLN A 1 302 ? -13.288 -3.511 12.372 1.00 96.88 302 GLN A N 1
ATOM 2406 C CA . GLN A 1 302 ? -13.639 -4.024 11.049 1.00 96.88 302 GLN A CA 1
ATOM 2407 C C . GLN A 1 302 ? -12.522 -3.688 10.060 1.00 96.88 302 GLN A C 1
ATOM 2409 O O . GLN A 1 302 ? -12.011 -2.565 10.048 1.00 96.88 302 GLN A O 1
ATOM 2414 N N . VAL A 1 303 ? -12.156 -4.666 9.236 1.00 97.88 303 VAL A N 1
ATOM 2415 C CA . VAL A 1 303 ? -11.130 -4.537 8.204 1.00 97.88 303 VAL A CA 1
ATOM 2416 C C . VAL A 1 303 ? -11.743 -4.764 6.835 1.00 97.88 303 VAL A C 1
ATOM 2418 O O . VAL A 1 303 ? -12.360 -5.801 6.595 1.00 97.88 303 VAL A O 1
ATOM 2421 N N . ASP A 1 304 ? -11.495 -3.831 5.924 1.00 98.12 304 ASP A N 1
ATOM 2422 C CA . ASP A 1 304 ? -11.729 -3.984 4.494 1.00 98.12 304 ASP A CA 1
ATOM 2423 C C . ASP A 1 304 ? -10.381 -4.122 3.785 1.00 98.12 304 ASP A C 1
ATOM 2425 O O . ASP A 1 304 ? -9.508 -3.263 3.926 1.00 98.12 304 ASP A O 1
ATOM 2429 N N . VAL A 1 305 ? -10.218 -5.182 2.993 1.00 98.25 305 VAL A N 1
ATOM 2430 C CA . VAL A 1 305 ? -9.072 -5.353 2.094 1.00 98.25 305 VAL A CA 1
ATOM 2431 C C . VAL A 1 305 ? -9.580 -5.274 0.666 1.00 98.25 305 VAL A C 1
ATOM 2433 O O . VAL A 1 305 ? -10.368 -6.115 0.233 1.00 98.25 305 VAL A O 1
ATOM 2436 N N . ILE A 1 306 ? -9.114 -4.270 -0.070 1.00 98.44 306 ILE A N 1
ATOM 2437 C CA . ILE A 1 306 ? -9.419 -4.057 -1.480 1.00 98.44 306 ILE A CA 1
ATOM 2438 C C . ILE A 1 306 ? -8.118 -4.173 -2.259 1.00 98.44 306 ILE A C 1
ATOM 2440 O O . ILE A 1 306 ? -7.148 -3.483 -1.962 1.00 98.44 306 ILE A O 1
ATOM 2444 N N . GLU A 1 307 ? -8.098 -5.010 -3.287 1.00 97.88 307 GLU A N 1
ATOM 2445 C CA . GLU A 1 307 ? -6.946 -5.127 -4.170 1.00 97.88 307 GLU A CA 1
ATOM 2446 C C . GLU A 1 307 ? -7.361 -5.074 -5.638 1.00 97.88 307 GLU A C 1
ATOM 2448 O O . GLU A 1 307 ? -8.351 -5.686 -6.038 1.00 97.88 307 GLU A O 1
ATOM 2453 N N . ILE A 1 308 ? -6.605 -4.339 -6.450 1.00 97.44 308 ILE A N 1
ATOM 2454 C CA . ILE A 1 308 ? -6.763 -4.271 -7.900 1.00 97.44 308 ILE A CA 1
ATOM 2455 C C . ILE A 1 308 ? -5.446 -4.708 -8.531 1.00 97.44 308 ILE A C 1
ATOM 2457 O O . ILE A 1 308 ? -4.454 -3.991 -8.432 1.00 97.44 308 ILE A O 1
ATOM 2461 N N . SER A 1 309 ? -5.450 -5.856 -9.207 1.00 94.88 309 SER A N 1
ATOM 2462 C CA . SER A 1 309 ? -4.225 -6.464 -9.741 1.00 94.88 309 SER A CA 1
ATOM 2463 C C . SER A 1 309 ? -4.308 -6.690 -11.242 1.00 94.88 309 SER A C 1
ATOM 2465 O O . SER A 1 309 ? -5.319 -7.183 -11.759 1.00 94.88 309 SER A O 1
ATOM 2467 N N . LEU A 1 310 ? -3.221 -6.367 -11.936 1.00 93.56 310 LEU A N 1
ATOM 2468 C CA . LEU A 1 310 ? -3.053 -6.592 -13.365 1.00 93.56 310 LEU A CA 1
ATOM 2469 C C . LEU A 1 310 ? -3.043 -8.100 -13.653 1.00 93.56 310 LEU A C 1
ATOM 2471 O O . LEU A 1 310 ? -2.339 -8.864 -12.990 1.00 93.56 310 LEU A O 1
ATOM 2475 N N . GLN A 1 311 ? -3.860 -8.534 -14.611 1.00 90.25 311 GLN A N 1
ATOM 2476 C CA . GLN A 1 311 ? -4.063 -9.941 -14.948 1.00 90.25 311 GLN A CA 1
ATOM 2477 C C . GLN A 1 311 ? -3.313 -10.348 -16.223 1.00 90.25 311 GLN A C 1
ATOM 2479 O O . GLN A 1 311 ? -3.213 -9.551 -17.158 1.00 90.25 311 GLN A O 1
ATOM 2484 N N . PRO A 1 312 ? -2.868 -11.614 -16.315 1.00 82.75 312 PRO A N 1
ATOM 2485 C CA . PRO A 1 312 ? -2.386 -12.188 -17.564 1.00 82.75 312 PRO A CA 1
ATOM 2486 C C . PRO A 1 312 ? -3.485 -12.278 -18.649 1.00 82.75 312 PRO A C 1
ATOM 2488 O O . PRO A 1 312 ? -4.645 -12.527 -18.312 1.00 82.75 312 PRO A O 1
ATOM 2491 N N . PRO A 1 313 ? -3.129 -12.188 -19.947 1.00 80.75 313 PRO A N 1
ATOM 2492 C CA . PRO A 1 313 ? -1.829 -11.752 -20.455 1.00 80.75 313 PRO A CA 1
ATOM 2493 C C . PRO A 1 313 ? -1.598 -10.271 -20.129 1.00 80.75 313 PRO A C 1
ATOM 2495 O O . PRO A 1 313 ? -2.496 -9.448 -20.277 1.00 80.75 313 PRO A O 1
ATOM 2498 N N . MET A 1 314 ? -0.384 -9.942 -19.685 1.00 77.19 314 MET A N 1
ATOM 2499 C CA . MET A 1 314 ? -0.022 -8.600 -19.219 1.00 77.19 314 MET A CA 1
ATOM 2500 C C . MET A 1 314 ? 0.203 -7.674 -20.424 1.00 77.19 314 MET A C 1
ATOM 2502 O O . MET A 1 314 ? 1.337 -7.355 -20.781 1.00 77.19 314 MET A O 1
ATOM 2506 N N . ASP A 1 315 ? -0.883 -7.308 -21.103 1.00 78.31 315 ASP A N 1
ATOM 2507 C CA . ASP A 1 315 ? -0.871 -6.346 -22.200 1.00 78.31 315 ASP A CA 1
ATOM 2508 C C . ASP A 1 315 ? -0.879 -4.926 -21.632 1.00 78.31 315 ASP A C 1
ATOM 2510 O O . ASP A 1 315 ? -1.910 -4.399 -21.224 1.00 78.31 315 ASP A O 1
ATOM 2514 N N . VAL A 1 316 ? 0.290 -4.291 -21.621 1.00 74.44 316 VAL A N 1
ATOM 2515 C CA . VAL A 1 316 ? 0.459 -2.925 -21.107 1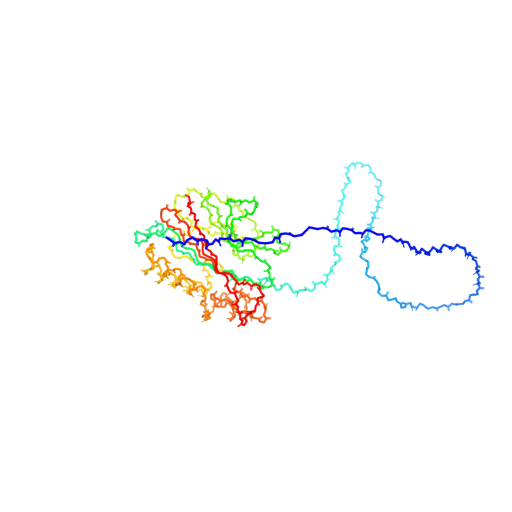.00 74.44 316 VAL A CA 1
ATOM 2516 C C . VAL A 1 316 ? -0.313 -1.887 -21.936 1.00 74.44 316 VAL A C 1
ATOM 2518 O O . VAL A 1 316 ? -0.590 -0.798 -21.443 1.00 74.44 316 VAL A O 1
ATOM 2521 N N . LYS A 1 317 ? -0.679 -2.201 -23.189 1.00 79.69 317 LYS A N 1
ATOM 2522 C CA . LYS A 1 317 ? -1.469 -1.307 -24.053 1.00 79.69 317 LYS A CA 1
ATOM 2523 C C . LYS A 1 317 ? -2.967 -1.435 -23.803 1.00 79.69 317 LYS A C 1
ATOM 2525 O O . LYS A 1 317 ? -3.703 -0.482 -24.044 1.00 79.69 317 LYS A O 1
ATOM 2530 N N . ASN A 1 318 ? -3.414 -2.599 -23.341 1.00 84.81 318 ASN A N 1
ATOM 2531 C CA . ASN A 1 318 ? -4.807 -2.867 -23.006 1.00 84.81 318 ASN A CA 1
ATOM 2532 C C . ASN A 1 318 ? -4.896 -3.695 -21.712 1.00 84.81 318 ASN A C 1
ATOM 2534 O O . ASN A 1 318 ? -5.229 -4.885 -21.750 1.00 84.81 318 ASN A O 1
ATOM 2538 N N . PRO A 1 319 ? -4.560 -3.088 -20.561 1.00 89.38 319 PRO A N 1
ATOM 2539 C CA . PRO A 1 319 ? -4.388 -3.827 -19.324 1.00 89.38 319 PRO A CA 1
ATOM 2540 C C . PRO A 1 319 ? -5.727 -4.323 -18.779 1.00 89.38 319 PRO A C 1
ATOM 2542 O O . PRO A 1 319 ? -6.674 -3.553 -18.598 1.00 89.38 319 PRO A O 1
ATOM 2545 N N . HIS A 1 320 ? -5.796 -5.613 -18.447 1.00 91.94 320 HIS A N 1
ATOM 2546 C CA . HIS A 1 320 ? -6.937 -6.176 -17.736 1.00 91.94 320 HIS A CA 1
ATOM 2547 C C . HIS A 1 320 ? -6.682 -6.160 -16.227 1.00 91.94 320 HIS A C 1
ATOM 2549 O O . HIS A 1 320 ? -5.820 -6.876 -15.724 1.00 91.94 320 HIS A O 1
ATOM 2555 N N . TRP A 1 321 ? -7.449 -5.359 -15.494 1.00 94.12 321 TRP A N 1
ATOM 2556 C CA . TRP A 1 321 ? -7.355 -5.263 -14.039 1.00 94.12 321 TRP A CA 1
ATOM 2557 C C . TRP A 1 321 ? -8.492 -6.033 -13.374 1.00 94.12 321 TRP A C 1
ATOM 2559 O O . TRP A 1 321 ? -9.661 -5.845 -13.716 1.00 94.12 321 TRP A O 1
ATOM 2569 N N . LYS A 1 322 ? -8.162 -6.861 -12.383 1.00 95.06 322 LYS A N 1
ATOM 2570 C CA . LYS A 1 322 ? -9.144 -7.568 -11.557 1.00 95.06 322 LYS A CA 1
ATOM 2571 C C . LYS A 1 322 ? -9.192 -6.946 -10.172 1.00 95.06 322 LYS A C 1
ATOM 2573 O O . LYS A 1 322 ? -8.168 -6.887 -9.499 1.00 95.06 322 LYS A O 1
ATOM 2578 N N . LYS A 1 323 ? -10.388 -6.539 -9.741 1.00 96.62 323 LYS A N 1
ATOM 2579 C CA . LYS A 1 323 ? -10.654 -6.123 -8.361 1.00 96.62 323 LYS A CA 1
ATOM 2580 C C . LYS A 1 323 ? -11.065 -7.336 -7.519 1.00 96.62 323 LYS A C 1
ATOM 2582 O O . LYS A 1 323 ? -11.951 -8.091 -7.917 1.00 96.62 323 LYS A O 1
ATOM 2587 N N . THR A 1 324 ? -10.445 -7.500 -6.359 1.00 96.88 324 THR A N 1
ATOM 2588 C CA . THR A 1 324 ? -10.833 -8.432 -5.293 1.00 96.88 324 THR A CA 1
ATOM 2589 C C . THR A 1 324 ? -11.064 -7.651 -4.007 1.00 96.88 324 THR A C 1
ATOM 2591 O O . THR A 1 324 ? -10.359 -6.682 -3.740 1.00 96.88 324 THR A O 1
ATOM 2594 N N . GLU A 1 325 ? -12.063 -8.044 -3.224 1.00 97.31 325 GLU A N 1
ATOM 2595 C CA . GLU A 1 325 ? -12.439 -7.354 -1.990 1.00 97.31 325 GLU A CA 1
ATOM 2596 C C . GLU A 1 325 ? -12.994 -8.364 -0.986 1.00 97.31 325 GLU A C 1
ATOM 2598 O O . GLU A 1 325 ? -13.761 -9.253 -1.365 1.00 97.31 325 GLU A O 1
ATOM 2603 N N . PHE A 1 326 ? -12.583 -8.252 0.275 1.00 97.31 326 PHE A N 1
ATOM 2604 C CA . PHE A 1 326 ? -13.103 -9.058 1.377 1.00 97.31 326 PHE A CA 1
ATOM 2605 C C . PHE A 1 326 ? -12.961 -8.318 2.709 1.00 97.31 326 PHE A C 1
ATOM 2607 O O . PHE A 1 326 ? -12.202 -7.355 2.826 1.00 97.31 326 PHE A O 1
ATOM 2614 N N . GLN A 1 327 ? -13.714 -8.778 3.708 1.00 97.00 327 GLN A N 1
ATOM 2615 C CA . GLN A 1 327 ? -13.806 -8.152 5.023 1.00 97.00 327 GLN A CA 1
ATOM 2616 C C . GLN A 1 327 ? -13.673 -9.183 6.144 1.00 97.00 327 GLN A C 1
ATOM 2618 O O . GLN A 1 327 ? -14.041 -10.347 5.963 1.00 97.00 327 GLN A O 1
ATOM 2623 N N . PHE A 1 328 ? -13.181 -8.746 7.301 1.00 95.69 328 PHE A N 1
ATOM 2624 C CA . PHE A 1 328 ? -13.124 -9.525 8.542 1.00 95.69 328 PHE A CA 1
ATOM 2625 C C . PHE A 1 328 ? -12.951 -8.589 9.757 1.00 95.69 328 PHE A C 1
ATOM 2627 O O . PHE A 1 328 ? -12.738 -7.393 9.582 1.00 95.69 328 PHE A O 1
ATOM 2634 N N . ASP A 1 329 ? -13.008 -9.130 10.977 1.00 93.94 329 ASP A N 1
ATOM 2635 C CA . ASP A 1 329 ? -12.839 -8.373 12.231 1.00 93.94 329 ASP A CA 1
ATOM 2636 C C . ASP A 1 329 ? -11.532 -8.756 12.971 1.00 93.94 329 ASP A C 1
ATOM 2638 O O . ASP A 1 329 ? -11.092 -9.911 12.899 1.00 93.94 329 ASP A O 1
ATOM 2642 N N . LEU A 1 330 ? -10.908 -7.794 13.676 1.00 88.44 330 LEU A N 1
ATOM 2643 C CA . LEU A 1 330 ? -9.622 -7.919 14.412 1.00 88.44 330 LEU A CA 1
ATOM 2644 C C . LEU A 1 330 ? -9.692 -8.333 15.888 1.00 88.44 330 LEU A C 1
ATOM 2646 O O . LEU A 1 330 ? -10.665 -8.011 16.602 1.00 88.44 330 LEU A O 1
#